Protein AF-0000000084651567 (afdb_homodimer)

Structure (mmCIF, N/CA/C/O backbone):
data_AF-0000000084651567-model_v1
#
loop_
_entity.id
_entity.type
_entity.pdbx_description
1 polymer 'Uncharacterized protein'
#
loop_
_atom_site.group_PDB
_atom_site.id
_atom_site.type_symbol
_atom_site.label_atom_id
_atom_site.label_alt_id
_atom_site.label_comp_id
_atom_site.label_asym_id
_atom_site.label_entity_id
_atom_site.label_seq_id
_atom_site.pdbx_PDB_ins_code
_atom_site.Cartn_x
_atom_site.Cartn_y
_atom_site.Cartn_z
_atom_site.occupancy
_atom_site.B_iso_or_equiv
_atom_site.auth_seq_id
_atom_site.auth_comp_id
_atom_site.auth_asym_id
_atom_site.auth_atom_id
_atom_site.pdbx_PDB_model_num
ATOM 1 N N . MET A 1 1 ? 75.875 -5.273 -42.094 1 23.45 1 MET A N 1
ATOM 2 C CA . MET A 1 1 ? 75.188 -6.551 -41.875 1 23.45 1 MET A CA 1
ATOM 3 C C . MET A 1 1 ? 73.688 -6.355 -41.688 1 23.45 1 MET A C 1
ATOM 5 O O . MET A 1 1 ? 73.312 -5.555 -40.844 1 23.45 1 MET A O 1
ATOM 9 N N . LYS A 1 2 ? 72.938 -6.648 -42.781 1 33.91 2 LYS A N 1
ATOM 10 C CA . LYS A 1 2 ? 71.5 -6.508 -43.125 1 33.91 2 LYS A CA 1
ATOM 11 C C . LYS A 1 2 ? 70.625 -7.309 -42.156 1 33.91 2 LYS A C 1
ATOM 13 O O . LYS A 1 2 ? 70.75 -8.531 -42.094 1 33.91 2 LYS A O 1
ATOM 18 N N . ILE A 1 3 ? 70.438 -6.812 -40.938 1 35.22 3 ILE A N 1
ATOM 19 C CA . ILE A 1 3 ? 69.688 -7.441 -39.875 1 35.22 3 ILE A CA 1
ATOM 20 C C . ILE A 1 3 ? 68.25 -7.73 -40.344 1 35.22 3 ILE A C 1
ATOM 22 O O . ILE A 1 3 ? 67.5 -6.816 -40.75 1 35.22 3 ILE A O 1
ATOM 26 N N . LYS A 1 4 ? 68.062 -8.812 -41.094 1 36.91 4 LYS A N 1
ATOM 27 C CA . LYS A 1 4 ? 66.75 -9.273 -41.531 1 36.91 4 LYS A CA 1
ATOM 28 C C . LYS A 1 4 ? 65.812 -9.445 -40.375 1 36.91 4 LYS A C 1
ATOM 30 O O . LYS A 1 4 ? 66.188 -10.047 -39.344 1 36.91 4 LYS A O 1
ATOM 35 N N . PHE A 1 5 ? 64.875 -8.531 -40.125 1 35.94 5 PHE A N 1
ATOM 36 C CA . PHE A 1 5 ? 63.719 -8.383 -39.219 1 35.94 5 PHE A CA 1
ATOM 37 C C . PHE A 1 5 ? 62.719 -9.531 -39.406 1 35.94 5 PHE A C 1
ATOM 39 O O . PHE A 1 5 ? 62.188 -9.727 -40.5 1 35.94 5 PHE A O 1
ATOM 46 N N . ALA A 1 6 ? 63.125 -10.695 -38.969 1 33.44 6 ALA A N 1
ATOM 47 C CA . ALA A 1 6 ? 62.156 -11.805 -39.062 1 33.44 6 ALA A CA 1
ATOM 48 C C . ALA A 1 6 ? 60.812 -11.43 -38.438 1 33.44 6 ALA A C 1
ATOM 50 O O . ALA A 1 6 ? 60.781 -10.852 -37.344 1 33.44 6 ALA A O 1
ATOM 51 N N . THR A 1 7 ? 59.75 -11.234 -39.281 1 31.12 7 THR A N 1
ATOM 52 C CA . THR A 1 7 ? 58.344 -10.977 -39.094 1 31.12 7 THR A CA 1
ATOM 53 C C . THR A 1 7 ? 57.688 -12.086 -38.281 1 31.12 7 THR A C 1
ATOM 55 O O . THR A 1 7 ? 57.719 -13.25 -38.656 1 31.12 7 THR A O 1
ATOM 58 N N . ILE A 1 8 ? 57.875 -12.141 -36.906 1 32.19 8 ILE A N 1
ATOM 59 C CA . ILE A 1 8 ? 57.188 -13.094 -36.062 1 32.19 8 ILE A CA 1
ATOM 60 C C . ILE A 1 8 ? 55.688 -13.016 -36.312 1 32.19 8 ILE A C 1
ATOM 62 O O . ILE A 1 8 ? 55.062 -11.953 -36.156 1 32.19 8 ILE A O 1
ATOM 66 N N . VAL A 1 9 ? 55.125 -13.688 -37.281 1 28.47 9 VAL A N 1
ATOM 67 C CA . VAL A 1 9 ? 53.688 -13.805 -37.562 1 28.47 9 VAL A CA 1
ATOM 68 C C . VAL A 1 9 ? 53 -14.461 -36.375 1 28.47 9 VAL A C 1
ATOM 70 O O . VAL A 1 9 ? 53.312 -15.609 -36.031 1 28.47 9 VAL A O 1
ATOM 73 N N . LEU A 1 10 ? 52.781 -13.75 -35.25 1 29.59 10 LEU A N 1
ATOM 74 C CA . LEU A 1 10 ? 52 -14.281 -34.125 1 29.59 10 LEU A CA 1
ATOM 75 C C . LEU A 1 10 ? 50.625 -14.758 -34.594 1 29.59 10 LEU A C 1
ATOM 77 O O . LEU A 1 10 ? 49.875 -13.977 -35.156 1 29.59 10 LEU A O 1
ATOM 81 N N . ALA A 1 11 ? 50.5 -15.953 -35.125 1 28.5 11 ALA A N 1
ATOM 82 C CA . ALA A 1 11 ? 49.25 -16.609 -35.438 1 28.5 11 ALA A CA 1
ATOM 83 C C . ALA A 1 11 ? 48.281 -16.578 -34.25 1 28.5 11 ALA A C 1
ATOM 85 O O . ALA A 1 11 ? 48.594 -17.141 -33.188 1 28.5 11 ALA A O 1
ATOM 86 N N . ILE A 1 12 ? 47.562 -15.492 -34.062 1 28.69 12 ILE A N 1
ATOM 87 C CA . ILE A 1 12 ? 46.469 -15.383 -33.094 1 28.69 12 ILE A CA 1
ATOM 88 C C . ILE A 1 12 ? 45.438 -16.469 -33.344 1 28.69 12 ILE A C 1
ATOM 90 O O . ILE A 1 12 ? 44.844 -16.547 -34.438 1 28.69 12 ILE A O 1
ATOM 94 N N . LEU A 1 13 ? 45.656 -17.672 -32.844 1 24.61 13 LEU A N 1
ATOM 95 C CA . LEU A 1 13 ? 44.625 -18.719 -32.875 1 24.61 13 LEU A CA 1
ATOM 96 C C . LEU A 1 13 ? 43.312 -18.203 -32.312 1 24.61 13 LEU A C 1
ATOM 98 O O . LEU A 1 13 ? 43.25 -17.75 -31.172 1 24.61 13 LEU A O 1
ATOM 102 N N . LEU A 1 14 ? 42.375 -17.672 -33.156 1 27.31 14 LEU A N 1
ATOM 103 C CA . LEU A 1 14 ? 41 -17.359 -32.938 1 27.31 14 LEU A CA 1
ATOM 104 C C . LEU A 1 14 ? 40.25 -18.547 -32.344 1 27.31 14 LEU A C 1
ATOM 106 O O . LEU A 1 14 ? 40.188 -19.625 -32.938 1 27.31 14 LEU A O 1
ATOM 110 N N . LEU A 1 15 ? 40.5 -18.859 -31.062 1 24.72 15 LEU A N 1
ATOM 111 C CA . LEU A 1 15 ? 39.625 -19.828 -30.422 1 24.72 15 LEU A CA 1
ATOM 112 C C . LEU A 1 15 ? 38.188 -19.531 -30.75 1 24.72 15 LEU A C 1
ATOM 114 O O . LEU A 1 15 ? 37.719 -18.406 -30.609 1 24.72 15 LEU A O 1
ATOM 118 N N . THR A 1 16 ? 37.625 -20.156 -31.781 1 27.25 16 THR A N 1
ATOM 119 C CA . THR A 1 16 ? 36.219 -20.266 -32.125 1 27.25 16 THR A CA 1
ATOM 120 C C . THR A 1 16 ? 35.406 -20.766 -30.922 1 27.25 16 THR A C 1
ATOM 122 O O . THR A 1 16 ? 35.594 -21.906 -30.469 1 27.25 16 THR A O 1
ATOM 125 N N . GLY A 1 17 ? 35.5 -20.047 -29.797 1 24.23 17 GLY A N 1
ATOM 126 C CA . GLY A 1 17 ? 34.688 -20.469 -28.672 1 24.23 17 GLY A CA 1
ATOM 127 C C . GLY A 1 17 ? 33.25 -20.812 -29.078 1 24.23 17 GLY A C 1
ATOM 128 O O . GLY A 1 17 ? 32.75 -20.312 -30.078 1 24.23 17 GLY A O 1
ATOM 129 N N . CYS A 1 18 ? 32.844 -22.109 -28.938 1 26.06 18 CYS A N 1
ATOM 130 C CA . CYS A 1 18 ? 31.516 -22.703 -29 1 26.06 18 CYS A CA 1
ATOM 131 C C . CYS A 1 18 ? 30.484 -21.828 -28.281 1 26.06 18 CYS A C 1
ATOM 133 O O . CYS A 1 18 ? 30.641 -21.547 -27.094 1 26.06 18 CYS A O 1
ATOM 135 N N . SER A 1 19 ? 30.016 -20.781 -28.953 1 24.33 19 SER A N 1
ATOM 136 C CA . SER A 1 19 ? 28.859 -20.016 -28.484 1 24.33 19 SER A CA 1
ATOM 137 C C . SER A 1 19 ? 27.703 -20.938 -28.109 1 24.33 19 SER A C 1
ATOM 139 O O . SER A 1 19 ? 27.109 -21.578 -28.984 1 24.33 19 SER A O 1
ATOM 141 N N . SER A 1 20 ? 27.953 -21.969 -27.281 1 23.39 20 SER A N 1
ATOM 142 C CA . SER A 1 20 ? 26.672 -22.578 -26.938 1 23.39 20 SER A CA 1
ATOM 143 C C . SER A 1 20 ? 25.625 -21.516 -26.641 1 23.39 20 SER A C 1
ATOM 145 O O . SER A 1 20 ? 25.859 -20.609 -25.828 1 23.39 20 SER A O 1
ATOM 147 N N . ASN A 1 21 ? 24.953 -21.188 -27.656 1 24.64 21 ASN A N 1
ATOM 148 C CA . ASN A 1 21 ? 23.688 -20.484 -27.531 1 24.64 21 ASN A CA 1
ATOM 149 C C . ASN A 1 21 ? 22.828 -21.062 -26.406 1 24.64 21 ASN A C 1
ATOM 151 O O . ASN A 1 21 ? 22.359 -22.203 -26.5 1 24.64 21 ASN A O 1
ATOM 155 N N . ILE A 1 22 ? 23.359 -21.031 -25.234 1 23.78 22 ILE A N 1
ATOM 156 C CA . ILE A 1 22 ? 22.344 -21.328 -24.234 1 23.78 22 ILE A CA 1
ATOM 157 C C . ILE A 1 22 ? 21.078 -20.547 -24.516 1 23.78 22 ILE A C 1
ATOM 159 O O . ILE A 1 22 ? 21.094 -19.312 -24.531 1 23.78 22 ILE A O 1
ATOM 163 N N . ASN A 1 23 ? 20.375 -21 -25.5 1 23.88 23 ASN A N 1
ATOM 164 C CA . ASN A 1 23 ? 19 -20.562 -25.641 1 23.88 23 ASN A CA 1
ATOM 165 C C . ASN A 1 23 ? 18.266 -20.609 -24.297 1 23.88 23 ASN A C 1
ATOM 167 O O . ASN A 1 23 ? 18.031 -21.688 -23.75 1 23.88 23 ASN A O 1
ATOM 171 N N . TYR A 1 24 ? 18.641 -19.781 -23.422 1 23.86 24 TYR A N 1
ATOM 172 C CA . TYR A 1 24 ? 17.781 -19.562 -22.266 1 23.86 24 TYR A CA 1
ATOM 173 C C . TYR A 1 24 ? 16.328 -19.406 -22.703 1 23.86 24 TYR A C 1
ATOM 175 O O . TYR A 1 24 ? 15.891 -18.328 -23.078 1 23.86 24 TYR A O 1
ATOM 183 N N . ASN A 1 25 ? 15.883 -20.281 -23.625 1 23.97 25 ASN A N 1
ATOM 184 C CA . ASN A 1 25 ? 14.43 -20.297 -23.781 1 23.97 25 ASN A CA 1
ATOM 185 C C . ASN A 1 25 ? 13.727 -20.578 -22.469 1 23.97 25 ASN A C 1
ATOM 187 O O . ASN A 1 25 ? 12.812 -21.406 -22.406 1 23.97 25 ASN A O 1
ATOM 191 N N . ASP A 1 26 ? 14.391 -20.703 -21.469 1 22.31 26 ASP A N 1
ATOM 192 C CA . ASP A 1 26 ? 13.664 -21.141 -20.266 1 22.31 26 ASP A CA 1
ATOM 193 C C . ASP A 1 26 ? 12.453 -20.234 -20.016 1 22.31 26 ASP A C 1
ATOM 195 O O . ASP A 1 26 ? 12.594 -19.109 -19.531 1 22.31 26 ASP A O 1
ATOM 199 N N . ASN A 1 27 ? 11.516 -20.281 -20.922 1 23.42 27 ASN A N 1
ATOM 200 C CA . ASN A 1 27 ? 10.195 -19.672 -20.75 1 23.42 27 ASN A CA 1
ATOM 201 C C . ASN A 1 27 ? 9.562 -20.094 -19.422 1 23.42 27 ASN A C 1
ATOM 203 O O . ASN A 1 27 ? 8.633 -20.891 -19.391 1 23.42 27 ASN A O 1
ATOM 207 N N . ASN A 1 28 ? 10.242 -20.75 -18.609 1 23.78 28 ASN A N 1
ATOM 208 C CA . ASN A 1 28 ? 9.562 -21.156 -17.391 1 23.78 28 ASN A CA 1
ATOM 209 C C . ASN A 1 28 ? 8.852 -19.984 -16.719 1 23.78 28 ASN A C 1
ATOM 211 O O . ASN A 1 28 ? 9.492 -19.016 -16.312 1 23.78 28 ASN A O 1
ATOM 215 N N . ASN A 1 29 ? 7.586 -19.781 -17.172 1 24.33 29 ASN A N 1
ATOM 216 C CA . ASN A 1 29 ? 6.625 -18.781 -16.719 1 24.33 29 ASN A CA 1
ATOM 217 C C . ASN A 1 29 ? 6.477 -18.781 -15.203 1 24.33 29 ASN A C 1
ATOM 219 O O . ASN A 1 29 ? 5.906 -19.703 -14.625 1 24.33 29 ASN A O 1
ATOM 223 N N . VAL A 1 30 ? 7.332 -18.875 -14.445 1 26.58 30 VAL A N 1
ATOM 224 C CA . VAL A 1 30 ? 6.988 -18.484 -13.086 1 26.58 30 VAL A CA 1
ATOM 225 C C . VAL A 1 30 ? 5.875 -17.438 -13.125 1 26.58 30 VAL A C 1
ATOM 227 O O . VAL A 1 30 ? 6.004 -16.406 -13.789 1 26.58 30 VAL A O 1
ATOM 230 N N . GLU A 1 31 ? 4.633 -17.875 -13.023 1 26.98 31 GLU A N 1
ATOM 231 C CA . GLU A 1 31 ? 3.535 -16.922 -13.008 1 26.98 31 GLU A CA 1
ATOM 232 C C . GLU A 1 31 ? 3.676 -15.938 -11.852 1 26.98 31 GLU A C 1
ATOM 234 O O . GLU A 1 31 ? 3.525 -16.312 -10.688 1 26.98 31 GLU A O 1
ATOM 239 N N . PHE A 1 32 ? 4.715 -15.273 -11.469 1 29.73 32 PHE A N 1
ATOM 240 C CA . PHE A 1 32 ? 4.211 -13.992 -10.992 1 29.73 32 PHE A CA 1
ATOM 241 C C . PHE A 1 32 ? 2.863 -13.672 -11.633 1 29.73 32 PHE A C 1
ATOM 243 O O . PHE A 1 32 ? 2.787 -13.398 -12.828 1 29.73 32 PHE A O 1
ATOM 250 N N . THR A 1 33 ? 2.154 -14.688 -11.492 1 31.42 33 THR A N 1
ATOM 251 C CA . THR A 1 33 ? 0.812 -14.453 -12.016 1 31.42 33 THR A CA 1
ATOM 252 C C . THR A 1 33 ? 0.469 -12.969 -11.984 1 31.42 33 THR A C 1
ATOM 254 O O . THR A 1 33 ? 0.314 -12.383 -10.906 1 31.42 33 THR A O 1
ATOM 257 N N . ARG A 1 34 ? 1.323 -12.156 -12.547 1 30.77 34 ARG A N 1
ATOM 258 C CA . ARG A 1 34 ? 0.595 -10.969 -12.977 1 30.77 34 ARG A CA 1
ATOM 259 C C . ARG A 1 34 ? -0.907 -11.227 -13.016 1 30.77 34 ARG A C 1
ATOM 261 O O . ARG A 1 34 ? -1.355 -12.219 -13.594 1 30.77 34 ARG A O 1
ATOM 268 N N . LEU A 1 35 ? -1.704 -10.797 -11.914 1 30.69 35 LEU A N 1
ATOM 269 C CA . LEU A 1 35 ? -3.066 -10.672 -12.422 1 30.69 35 LEU A CA 1
ATOM 270 C C . LEU A 1 35 ? -3.066 -10.398 -13.922 1 30.69 35 LEU A C 1
ATOM 272 O O . LEU A 1 35 ? -4.074 -9.953 -14.477 1 30.69 35 LEU A O 1
ATOM 276 N N . TYR A 1 36 ? -1.985 -10.391 -14.641 1 27.02 36 TYR A N 1
ATOM 277 C CA . TYR A 1 36 ? -2.195 -10.383 -16.078 1 27.02 36 TYR A CA 1
ATOM 278 C C . TYR A 1 36 ? -2.672 -11.742 -16.578 1 27.02 36 TYR A C 1
ATOM 280 O O . TYR A 1 36 ? -1.916 -12.719 -16.547 1 27.02 36 TYR A O 1
ATOM 288 N N . GLN A 1 37 ? -3.758 -12.422 -16.531 1 26.2 37 GLN A N 1
ATOM 289 C CA . GLN A 1 37 ? -4.227 -13.227 -17.656 1 26.2 37 GLN A CA 1
ATOM 290 C C . GLN A 1 37 ? -3.574 -12.781 -18.953 1 26.2 37 GLN A C 1
ATOM 292 O O . GLN A 1 37 ? -3.109 -11.648 -19.062 1 26.2 37 GLN A O 1
ATOM 297 N N . ASN A 1 38 ? -3.115 -13.484 -20.25 1 27.19 38 ASN A N 1
ATOM 298 C CA . ASN A 1 38 ? -3.783 -13.094 -21.5 1 27.19 38 ASN A CA 1
ATOM 299 C C . ASN A 1 38 ? -4.785 -11.969 -21.266 1 27.19 38 ASN A C 1
ATOM 301 O O . ASN A 1 38 ? -5.324 -11.828 -20.156 1 27.19 38 ASN A O 1
ATOM 305 N N . ASN A 1 39 ? -4.879 -10.828 -22.297 1 27.64 39 ASN A N 1
ATOM 306 C CA . ASN A 1 39 ? -5.715 -9.641 -22.188 1 27.64 39 ASN A CA 1
ATOM 307 C C . ASN A 1 39 ? -6.836 -9.828 -21.172 1 27.64 39 ASN A C 1
ATOM 309 O O . ASN A 1 39 ? -7.41 -8.859 -20.688 1 27.64 39 ASN A O 1
ATOM 313 N N . ASN A 1 40 ? -7.609 -10.766 -21.125 1 27.36 40 ASN A N 1
ATOM 314 C CA . ASN A 1 40 ? -8.938 -10.961 -20.547 1 27.36 40 ASN A CA 1
ATOM 315 C C . ASN A 1 40 ? -8.859 -11.461 -19.109 1 27.36 40 ASN A C 1
ATOM 317 O O . ASN A 1 40 ? -9.812 -12.062 -18.609 1 27.36 40 ASN A O 1
ATOM 321 N N . THR A 1 41 ? -7.727 -12.07 -18.609 1 30.92 41 THR A N 1
ATOM 322 C CA . THR A 1 41 ? -7.949 -12.656 -17.281 1 30.92 41 THR A CA 1
ATOM 323 C C . THR A 1 41 ? -8.062 -11.57 -16.219 1 30.92 41 THR A C 1
ATOM 325 O O . THR A 1 41 ? -7.129 -10.789 -16.016 1 30.92 41 THR A O 1
ATOM 328 N N . THR A 1 42 ? -8.938 -10.938 -16.047 1 33.88 42 THR A N 1
ATOM 329 C CA . THR A 1 42 ? -9.547 -10.258 -14.906 1 33.88 42 THR A CA 1
ATOM 330 C C . THR A 1 42 ? -9.07 -10.867 -13.594 1 33.88 42 THR A C 1
ATOM 332 O O . THR A 1 42 ? -8.773 -12.062 -13.523 1 33.88 42 THR A O 1
ATOM 335 N N . TYR A 1 43 ? -8.047 -10.359 -12.859 1 39.72 43 TYR A N 1
ATOM 336 C CA . TYR A 1 43 ? -7.988 -10.75 -11.461 1 39.72 43 TYR A CA 1
ATOM 337 C C . TYR A 1 43 ? -9.203 -11.586 -11.078 1 39.72 43 TYR A C 1
ATOM 339 O O . TYR A 1 43 ? -10.328 -11.078 -11.047 1 39.72 43 TYR A O 1
ATOM 347 N N . ASP A 1 44 ? -9.422 -12.609 -11.609 1 41.97 44 ASP A N 1
ATOM 348 C CA . ASP A 1 44 ? -10.523 -13.469 -11.188 1 41.97 44 ASP A CA 1
ATOM 349 C C . ASP A 1 44 ? -10.727 -13.391 -9.672 1 41.97 44 ASP A C 1
ATOM 351 O O . ASP A 1 44 ? -11.602 -14.07 -9.125 1 41.97 44 ASP A O 1
ATOM 355 N N . GLY A 1 45 ? -9.602 -13.266 -8.836 1 44.88 45 GLY A N 1
ATOM 356 C CA . GLY A 1 45 ? -9.984 -12.977 -7.461 1 44.88 45 GLY A CA 1
ATOM 357 C C . GLY A 1 45 ? -10.727 -11.664 -7.312 1 44.88 45 GLY A C 1
ATOM 358 O O . GLY A 1 45 ? -10.133 -10.641 -6.949 1 44.88 45 GLY A O 1
ATOM 359 N N . SER A 1 46 ? -11.273 -11.25 -8.211 1 48.34 46 SER A N 1
ATOM 360 C CA . SER A 1 46 ? -12.234 -10.172 -8.406 1 48.34 46 SER A CA 1
ATOM 361 C C . SER A 1 46 ? -13.062 -9.938 -7.148 1 48.34 46 SER A C 1
ATOM 363 O O . SER A 1 46 ? -14.258 -10.234 -7.117 1 48.34 46 SER A O 1
ATOM 365 N N . THR A 1 47 ? -12.555 -10.594 -5.984 1 59.34 47 THR A N 1
ATOM 366 C CA . THR A 1 47 ? -13.594 -10.234 -5.027 1 59.34 47 THR A CA 1
ATOM 367 C C . THR A 1 47 ? -13.75 -8.719 -4.949 1 59.34 47 THR A C 1
ATOM 369 O O . THR A 1 47 ? -12.766 -7.984 -4.977 1 59.34 47 THR A O 1
ATOM 372 N N . ASP A 1 48 ? -14.75 -8.344 -5.465 1 83.81 48 ASP A N 1
ATOM 373 C CA . ASP A 1 48 ? -15.273 -6.984 -5.328 1 83.81 48 ASP A CA 1
ATOM 374 C C . ASP A 1 48 ? -15.336 -6.566 -3.861 1 83.81 48 ASP A C 1
ATOM 376 O O . ASP A 1 48 ? -15.781 -5.461 -3.543 1 83.81 48 ASP A O 1
ATOM 380 N N . GLU A 1 49 ? -14.781 -7.613 -3.145 1 92.94 49 GLU A N 1
ATOM 381 C CA . GLU A 1 49 ? -14.836 -7.266 -1.727 1 92.94 49 GLU A CA 1
ATOM 382 C C . GLU A 1 49 ? -13.742 -6.262 -1.367 1 92.94 49 GLU A C 1
ATOM 384 O O . GLU A 1 49 ? -12.586 -6.418 -1.77 1 92.94 49 GLU A O 1
ATOM 389 N N . LEU A 1 50 ? -14.117 -5.344 -0.565 1 96.31 50 LEU A N 1
ATOM 390 C CA . LEU A 1 50 ? -13.188 -4.312 -0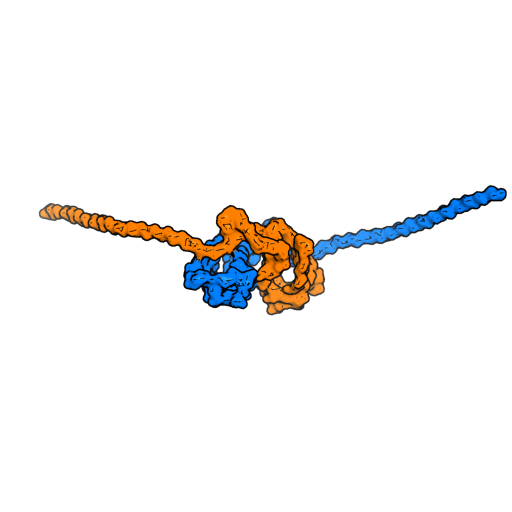.11 1 96.31 50 LEU A CA 1
ATOM 391 C C . LEU A 1 50 ? -12.414 -4.781 1.117 1 96.31 50 LEU A C 1
ATOM 393 O O . LEU A 1 50 ? -13.008 -5.23 2.098 1 96.31 50 LEU A O 1
ATOM 397 N N . LYS A 1 51 ? -11.055 -4.77 1.037 1 95.44 51 LYS A N 1
ATOM 398 C CA . LYS A 1 51 ? -10.172 -5.141 2.143 1 95.44 51 LYS A CA 1
ATOM 399 C C . LYS A 1 51 ? -8.961 -4.227 2.209 1 95.44 51 LYS A C 1
ATOM 401 O O . LYS A 1 51 ? -8.562 -3.641 1.199 1 95.44 51 LYS A O 1
ATOM 406 N N . ILE A 1 52 ? -8.422 -4.125 3.484 1 97 52 ILE A N 1
ATOM 407 C CA . ILE A 1 52 ? -7.117 -3.484 3.592 1 97 52 ILE A CA 1
ATOM 408 C C . ILE A 1 52 ? -6.023 -4.465 3.172 1 97 52 ILE A C 1
ATOM 410 O O . ILE A 1 52 ? -5.938 -5.574 3.707 1 97 52 ILE A O 1
ATOM 414 N N . LEU A 1 53 ? -5.293 -4.047 2.172 1 95.31 53 LEU A N 1
ATOM 415 C CA . LEU A 1 53 ? -4.195 -4.848 1.644 1 95.31 53 LEU A CA 1
ATOM 416 C C . LEU A 1 53 ? -2.938 -4.672 2.488 1 95.31 53 LEU A C 1
ATOM 418 O O . LEU A 1 53 ? -2.271 -5.652 2.828 1 95.31 53 LEU A O 1
ATOM 422 N N . SER A 1 54 ? -2.498 -3.496 2.76 1 95.56 54 SER A N 1
ATOM 423 C CA . SER A 1 54 ? -1.355 -3.121 3.586 1 95.56 54 SER A CA 1
ATOM 424 C C . SER A 1 54 ? -1.53 -1.724 4.168 1 95.56 54 SER A C 1
ATOM 426 O O . SER A 1 54 ? -2.264 -0.902 3.617 1 95.56 54 SER A O 1
ATOM 428 N N . ALA A 1 55 ? -0.869 -1.531 5.332 1 97.19 55 ALA A N 1
ATOM 429 C CA . ALA A 1 55 ? -0.982 -0.235 5.996 1 97.19 55 ALA A CA 1
ATOM 430 C C . ALA A 1 55 ? 0.251 0.056 6.848 1 97.19 55 ALA A C 1
ATOM 432 O O . ALA A 1 55 ? 0.864 -0.861 7.398 1 97.19 55 ALA A O 1
ATOM 433 N N . ASN A 1 56 ? 0.686 1.301 6.809 1 96.5 56 ASN A N 1
ATOM 434 C CA . ASN A 1 56 ? 1.56 1.919 7.801 1 96.5 56 ASN A CA 1
ATOM 435 C C . ASN A 1 56 ? 0.835 3.01 8.586 1 96.5 56 ASN A C 1
ATOM 437 O O . ASN A 1 56 ? 0.778 4.16 8.148 1 96.5 56 ASN A O 1
ATOM 441 N N . THR A 1 57 ? 0.316 2.588 9.773 1 97.56 57 THR A N 1
ATOM 442 C CA . THR A 1 57 ? -0.625 3.5 10.414 1 97.56 57 THR A CA 1
ATOM 443 C C . THR A 1 57 ? -0.193 3.801 11.852 1 97.56 57 THR A C 1
ATOM 445 O O . THR A 1 57 ? -0.967 4.355 12.633 1 97.56 57 THR A O 1
ATOM 448 N N . THR A 1 58 ? 0.873 3.33 12.266 1 97.88 58 THR A N 1
ATOM 449 C CA . THR A 1 58 ? 1.526 3.785 13.484 1 97.88 58 THR A CA 1
ATOM 450 C C . THR A 1 58 ? 2.82 4.527 13.164 1 97.88 58 THR A C 1
ATOM 452 O O . THR A 1 58 ? 3.836 3.904 12.844 1 97.88 58 THR A O 1
ATOM 455 N N . VAL A 1 59 ? 2.744 5.781 13.258 1 96.69 59 VAL A N 1
ATOM 456 C CA . VAL A 1 59 ? 3.787 6.598 12.648 1 96.69 59 VAL A CA 1
ATOM 457 C C . VAL A 1 59 ? 4.234 7.68 13.625 1 96.69 59 VAL A C 1
ATOM 459 O O . VAL A 1 59 ? 3.445 8.141 14.453 1 96.69 59 VAL A O 1
ATOM 462 N N . ARG A 1 60 ? 5.484 8.031 13.484 1 97.25 60 ARG A N 1
ATOM 463 C CA . ARG A 1 60 ? 6.035 9.172 14.211 1 97.25 60 ARG A CA 1
ATOM 464 C C . ARG A 1 60 ? 5.961 10.445 13.367 1 97.25 60 ARG A C 1
ATOM 466 O O . ARG A 1 60 ? 5.652 10.391 12.18 1 97.25 60 ARG A O 1
ATOM 473 N N . TYR A 1 61 ? 6.281 11.578 14.023 1 95.38 61 TYR A N 1
ATOM 474 C CA . TYR A 1 61 ? 6.359 12.852 13.32 1 95.38 61 TYR A CA 1
ATOM 475 C C . TYR A 1 61 ? 7.266 12.742 12.102 1 95.38 61 TYR A C 1
ATOM 477 O O . TYR A 1 61 ? 8.312 12.102 12.156 1 95.38 61 TYR A O 1
ATOM 485 N N . GLU A 1 62 ? 6.812 13.367 11.055 1 92.06 62 GLU A N 1
ATOM 486 C CA . GLU A 1 62 ? 7.574 13.562 9.828 1 92.06 62 GLU A CA 1
ATOM 487 C C . GLU A 1 62 ? 7.719 12.258 9.055 1 92.06 62 GLU A C 1
ATOM 489 O O . GLU A 1 62 ? 8.453 12.195 8.07 1 92.06 62 GLU A O 1
ATOM 494 N N . GLU A 1 63 ? 7.023 11.18 9.539 1 92.25 63 GLU A N 1
ATOM 495 C CA . GLU A 1 63 ? 6.973 9.93 8.789 1 92.25 63 GLU A CA 1
ATOM 496 C C . GLU A 1 63 ? 5.734 9.867 7.898 1 92.25 63 GLU A C 1
ATOM 498 O O . GLU A 1 63 ? 4.789 10.633 8.086 1 92.25 63 GLU A O 1
ATOM 503 N N . TYR A 1 64 ? 5.816 8.992 6.934 1 91.56 64 TYR A N 1
ATOM 504 C CA . TYR A 1 64 ? 4.688 8.781 6.035 1 91.56 64 TYR A CA 1
ATOM 505 C C . TYR A 1 64 ? 3.812 7.633 6.523 1 91.56 64 TYR A C 1
ATOM 507 O O . TYR A 1 64 ? 4.316 6.559 6.855 1 91.56 64 TYR A O 1
ATOM 515 N N . ALA A 1 65 ? 2.59 7.949 6.605 1 94.94 65 ALA A N 1
ATOM 516 C CA . ALA A 1 65 ? 1.578 6.91 6.789 1 94.94 65 ALA A CA 1
ATOM 517 C C . ALA A 1 65 ? 0.96 6.504 5.457 1 94.94 65 ALA A C 1
ATOM 519 O O . ALA A 1 65 ? 1.053 7.242 4.473 1 94.94 65 ALA A O 1
ATOM 520 N N . SER A 1 66 ? 0.385 5.336 5.398 1 96.06 66 SER A N 1
ATOM 521 C CA . SER A 1 66 ? -0.241 4.867 4.168 1 96.06 66 SER A CA 1
ATOM 522 C C . SER A 1 66 ? -1.263 3.771 4.445 1 96.06 66 SER A C 1
ATOM 524 O O . SER A 1 66 ? -1.137 3.033 5.426 1 96.06 66 SER A O 1
ATOM 526 N N . ILE A 1 67 ? -2.234 3.688 3.648 1 96.94 67 ILE A N 1
ATOM 527 C CA . ILE A 1 67 ? -3.184 2.58 3.594 1 96.94 67 ILE A CA 1
ATOM 528 C C . ILE A 1 67 ? -3.434 2.188 2.141 1 96.94 67 ILE A C 1
ATOM 530 O O . ILE A 1 67 ? -3.768 3.035 1.31 1 96.94 67 ILE A O 1
ATOM 534 N N . SER A 1 68 ? -3.229 1.026 1.797 1 95.31 68 SER A N 1
ATOM 535 C CA . SER A 1 68 ? -3.594 0.441 0.511 1 95.31 68 SER A CA 1
ATOM 536 C C . SER A 1 68 ? -4.77 -0.518 0.654 1 95.31 68 SER A C 1
ATOM 538 O O . SER A 1 68 ? -4.785 -1.36 1.554 1 95.31 68 SER A O 1
ATOM 540 N N . ILE A 1 69 ? -5.695 -0.334 -0.247 1 96.25 69 ILE A N 1
ATOM 541 C CA . ILE A 1 69 ? -6.855 -1.221 -0.251 1 96.25 69 ILE A CA 1
ATOM 542 C C . ILE A 1 69 ? -6.93 -1.967 -1.581 1 96.25 69 ILE A C 1
ATOM 544 O O . ILE A 1 69 ? -6.281 -1.576 -2.557 1 96.25 69 ILE A O 1
ATOM 548 N N . ILE A 1 70 ? -7.699 -3.09 -1.583 1 93.5 70 ILE A N 1
ATOM 549 C CA . ILE A 1 70 ? -8.07 -3.799 -2.803 1 93.5 70 ILE A CA 1
ATOM 550 C C . ILE A 1 70 ? -9.586 -3.975 -2.857 1 93.5 70 ILE A C 1
ATOM 552 O O . ILE A 1 70 ? -10.219 -4.246 -1.836 1 93.5 70 ILE A O 1
ATOM 556 N N . GLY A 1 71 ? -10.148 -3.641 -3.918 1 94.69 71 GLY A N 1
ATOM 557 C CA . GLY A 1 71 ? -11.57 -3.781 -4.199 1 94.69 71 GLY A CA 1
ATOM 558 C C . GLY A 1 71 ? -11.875 -3.943 -5.676 1 94.69 71 GLY A C 1
ATOM 559 O O . GLY A 1 71 ? -11.102 -4.562 -6.41 1 94.69 71 GLY A O 1
ATOM 560 N N . LYS A 1 72 ? -13.031 -3.484 -6.031 1 95 72 LYS A N 1
ATOM 561 C CA . LYS A 1 72 ? -13.438 -3.588 -7.434 1 95 72 LYS A CA 1
ATOM 562 C C . LYS A 1 72 ? -12.586 -2.674 -8.312 1 95 72 LYS A C 1
ATOM 564 O O . LYS A 1 72 ? -12.477 -1.476 -8.055 1 95 72 LYS A O 1
ATOM 569 N N . PRO A 1 73 ? -11.961 -3.211 -9.438 1 94 73 PRO A N 1
ATOM 570 C CA . PRO A 1 73 ? -11.227 -2.354 -10.367 1 94 73 PRO A CA 1
ATOM 571 C C . PRO A 1 73 ? -12.078 -1.213 -10.922 1 94 73 PRO A C 1
ATOM 573 O O . PRO A 1 73 ? -13.258 -1.411 -11.227 1 94 73 PRO A O 1
ATOM 576 N N . GLY A 1 74 ? -11.461 -0.042 -10.922 1 95.31 74 GLY A N 1
ATOM 577 C CA . GLY A 1 74 ? -12.125 1.111 -11.5 1 95.31 74 GLY A CA 1
ATOM 578 C C . GLY A 1 74 ? -13.094 1.782 -10.539 1 95.31 74 GLY A C 1
ATOM 579 O O . GLY A 1 74 ? -13.648 2.842 -10.852 1 95.31 74 GLY A O 1
ATOM 580 N N . GLU A 1 75 ? -13.344 1.181 -9.391 1 96.88 75 GLU A N 1
ATOM 581 C CA . GLU A 1 75 ? -14.227 1.771 -8.391 1 96.88 75 GLU A CA 1
ATOM 582 C C . GLU A 1 75 ? -13.539 2.906 -7.641 1 96.88 75 GLU A C 1
ATOM 584 O O . GLU A 1 75 ? -12.352 2.816 -7.328 1 96.88 75 GLU A O 1
ATOM 589 N N . THR A 1 76 ? -14.289 3.967 -7.348 1 97.94 76 THR A N 1
ATOM 590 C CA . THR A 1 76 ? -13.773 5.07 -6.543 1 97.94 76 THR A CA 1
ATOM 591 C C . THR A 1 76 ? -14.07 4.848 -5.066 1 97.94 76 THR A C 1
ATOM 593 O O . THR A 1 76 ? -15.211 4.562 -4.695 1 97.94 76 THR A O 1
ATOM 596 N N . TYR A 1 77 ? -13.055 4.938 -4.266 1 97.81 77 TYR A N 1
ATOM 597 C CA . TYR A 1 77 ? -13.148 4.816 -2.814 1 97.81 77 TYR A CA 1
ATOM 598 C C . TYR A 1 77 ? -12.805 6.133 -2.133 1 97.81 77 TYR A C 1
ATOM 600 O O . TYR A 1 77 ? -12.023 6.926 -2.664 1 97.81 77 TYR A O 1
ATOM 608 N N . SER A 1 78 ? -13.359 6.324 -0.95 1 98.19 78 SER A N 1
ATOM 609 C CA . SER A 1 78 ? -13.078 7.516 -0.157 1 98.19 78 SER A CA 1
ATOM 610 C C . SER A 1 78 ? -12.516 7.145 1.213 1 98.19 78 SER A C 1
ATOM 612 O O . SER A 1 78 ? -12.969 6.18 1.834 1 98.19 78 SER A O 1
ATOM 614 N N . ILE A 1 79 ? -11.633 7.984 1.64 1 97.62 79 ILE A N 1
ATOM 615 C CA . ILE A 1 79 ? -11.125 7.891 3.004 1 97.62 79 ILE A CA 1
ATOM 616 C C . ILE A 1 79 ? -11.531 9.141 3.791 1 97.62 79 ILE A C 1
ATOM 618 O O . ILE A 1 79 ? -11.5 10.25 3.26 1 97.62 79 ILE A O 1
ATOM 622 N N . THR A 1 80 ? -11.992 8.898 4.984 1 98.06 80 THR A N 1
ATOM 623 C CA . THR A 1 80 ? -12.312 9.992 5.895 1 98.06 80 THR A CA 1
ATOM 624 C C . THR A 1 80 ? -11.648 9.773 7.254 1 98.06 80 THR A C 1
ATOM 626 O O . THR A 1 80 ? -11.602 8.648 7.754 1 98.06 80 THR A O 1
ATOM 629 N N . SER A 1 81 ? -11.188 10.898 7.801 1 97.5 81 SER A N 1
ATOM 630 C CA . SER A 1 81 ? -10.641 10.883 9.156 1 97.5 81 SER A CA 1
ATOM 631 C C . SER A 1 81 ? -10.875 12.211 9.867 1 97.5 81 SER A C 1
ATOM 633 O O . SER A 1 81 ? -10.961 13.258 9.219 1 97.5 81 SER A O 1
ATOM 635 N N . LYS A 1 82 ? -10.953 12.117 11.141 1 96.88 82 LYS A N 1
ATOM 636 C CA . LYS A 1 82 ? -10.938 13.281 12.023 1 96.88 82 LYS A CA 1
ATOM 637 C C . LYS A 1 82 ? -9.797 13.188 13.031 1 96.88 82 LYS A C 1
ATOM 639 O O . LYS A 1 82 ? -9.656 12.195 13.742 1 96.88 82 LYS A O 1
ATOM 644 N N . TYR A 1 83 ? -9.016 14.242 12.984 1 96.81 83 TYR A N 1
ATOM 645 C CA . TYR A 1 83 ? -7.871 14.234 13.883 1 96.81 83 TYR A CA 1
ATOM 646 C C . TYR A 1 83 ? -7.637 15.617 14.484 1 96.81 83 TYR A C 1
ATOM 648 O O . TYR A 1 83 ? -8.43 16.531 14.266 1 96.81 83 TYR A O 1
ATOM 656 N N . LYS A 1 84 ? -6.602 15.742 15.336 1 96.25 84 LYS A N 1
ATOM 657 C CA . LYS A 1 84 ? -6.324 17.016 16 1 96.25 84 LYS A CA 1
ATOM 658 C C . LYS A 1 84 ? -4.984 17.594 15.539 1 96.25 84 LYS A C 1
ATOM 660 O O . LYS A 1 84 ? -3.971 16.891 15.539 1 96.25 84 LYS A O 1
ATOM 665 N N . TRP A 1 85 ? -5.035 18.781 15.117 1 92.94 85 TRP A N 1
ATOM 666 C CA . TRP A 1 85 ? -3.889 19.562 14.664 1 92.94 85 TRP A CA 1
ATOM 667 C C . TRP A 1 85 ? -3.812 20.891 15.391 1 92.94 85 TRP A C 1
ATOM 669 O O . TRP A 1 85 ? -4.703 21.734 15.25 1 92.94 85 TRP A O 1
ATOM 679 N N . GLY A 1 86 ? -2.715 21.078 16.141 1 92.12 86 GLY A N 1
ATOM 680 C CA . GLY A 1 86 ? -2.611 22.312 16.906 1 92.12 86 GLY A CA 1
ATOM 681 C C . GLY A 1 86 ? -3.713 22.453 17.953 1 92.12 86 GLY A C 1
ATOM 682 O O . GLY A 1 86 ? -4.164 23.562 18.234 1 92.12 86 GLY A O 1
ATOM 683 N N . GLY A 1 87 ? -4.254 21.359 18.297 1 91.31 87 GLY A N 1
ATOM 684 C CA . GLY A 1 87 ? -5.301 21.344 19.312 1 91.31 87 GLY A CA 1
ATOM 685 C C . GLY A 1 87 ? -6.695 21.438 18.719 1 91.31 87 GLY A C 1
ATOM 686 O O . GLY A 1 87 ? -7.688 21.281 19.438 1 91.31 87 GLY A O 1
ATOM 687 N N . GLU A 1 88 ? -6.754 21.641 17.406 1 94.5 88 GLU A N 1
ATOM 688 C CA . GLU A 1 88 ? -8.047 21.797 16.75 1 94.5 88 GLU A CA 1
ATOM 689 C C . GLU A 1 88 ? -8.422 20.531 15.977 1 94.5 88 GLU A C 1
ATOM 691 O O . GLU A 1 88 ? -7.551 19.828 15.461 1 94.5 88 GLU A O 1
ATOM 696 N N . ASP A 1 89 ? -9.75 20.328 15.906 1 94.5 89 ASP A N 1
ATOM 697 C CA . ASP A 1 89 ? -10.234 19.219 15.102 1 94.5 89 ASP A CA 1
ATOM 698 C C . ASP A 1 89 ? -10.086 19.516 13.609 1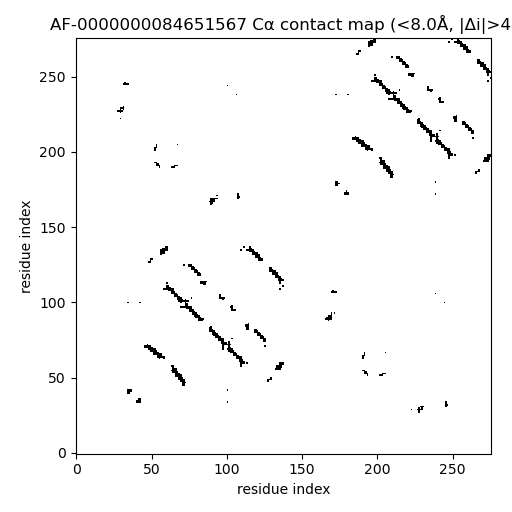 94.5 89 ASP A C 1
ATOM 700 O O . ASP A 1 89 ? -10.453 20.594 13.148 1 94.5 89 ASP A O 1
ATOM 704 N N . VAL A 1 90 ? -9.57 18.547 12.93 1 94.56 90 VAL A N 1
ATOM 705 C CA . VAL A 1 90 ? -9.438 18.625 11.477 1 94.56 90 VAL A CA 1
ATOM 706 C C . VAL A 1 90 ? -10.055 17.391 10.836 1 94.56 90 VAL A C 1
ATOM 708 O O . VAL A 1 90 ? -9.82 16.266 11.281 1 94.56 90 VAL A O 1
ATOM 711 N N . THR A 1 91 ? -10.945 17.594 9.914 1 94.88 91 THR A N 1
ATOM 712 C CA . THR A 1 91 ? -11.523 16.484 9.148 1 94.88 91 THR A CA 1
ATOM 713 C C . THR A 1 91 ? -10.891 16.406 7.766 1 94.88 91 THR A C 1
ATOM 715 O O . THR A 1 91 ? -10.719 17.422 7.09 1 94.88 91 THR A O 1
ATOM 718 N N . VAL A 1 92 ? -10.562 15.203 7.371 1 94.88 92 VAL A N 1
ATOM 719 C CA . VAL A 1 92 ? -10.023 14.984 6.035 1 94.88 92 VAL A CA 1
ATOM 720 C C . VAL A 1 92 ? -10.914 14.016 5.262 1 94.88 92 VAL A C 1
ATOM 722 O O . VAL A 1 92 ? -11.469 13.078 5.844 1 94.88 92 VAL A O 1
ATOM 725 N N . PHE A 1 93 ? -11.117 14.344 3.992 1 95.56 93 PHE A N 1
ATOM 726 C CA . PHE A 1 93 ? -11.836 13.516 3.029 1 95.56 93 PHE A CA 1
ATOM 727 C C . PHE A 1 93 ? -11.094 13.453 1.702 1 95.56 93 PHE A C 1
ATOM 729 O O . PHE A 1 93 ? -10.781 14.492 1.112 1 95.56 93 PHE A O 1
ATOM 736 N N . GLU A 1 94 ? -10.734 12.258 1.208 1 95.62 94 GLU A N 1
ATOM 737 C CA . GLU A 1 94 ? -10.047 12.094 -0.069 1 95.62 94 GLU A CA 1
ATOM 738 C C . GLU A 1 94 ? -10.617 10.922 -0.855 1 95.62 94 GLU A C 1
ATOM 740 O O . GLU A 1 94 ? -10.914 9.867 -0.282 1 95.62 94 GLU A O 1
ATOM 745 N N . LYS A 1 95 ? -10.711 11.141 -2.107 1 96 95 LYS A N 1
ATOM 746 C CA . LYS A 1 95 ? -11.125 10.062 -3.002 1 96 95 LYS A CA 1
ATOM 747 C C . LYS A 1 95 ? -9.945 9.508 -3.791 1 96 95 LYS A C 1
ATOM 749 O O . LYS A 1 95 ? -9.023 10.25 -4.137 1 96 95 LYS A O 1
ATOM 754 N N . ARG A 1 96 ? -10.031 8.211 -4.023 1 96 96 ARG A N 1
ATOM 755 C CA . ARG A 1 96 ? -9.109 7.523 -4.922 1 96 96 ARG A CA 1
ATOM 756 C C . ARG A 1 96 ? -9.828 6.449 -5.727 1 96 96 ARG A C 1
ATOM 758 O O . ARG A 1 96 ? -10.656 5.711 -5.184 1 96 96 ARG A O 1
ATOM 765 N N . THR A 1 97 ? -9.531 6.438 -7.039 1 95.38 97 THR A N 1
ATOM 766 C CA . THR A 1 97 ? -10.07 5.379 -7.883 1 95.38 97 THR A CA 1
ATOM 767 C C . THR A 1 97 ? -9.109 4.199 -7.953 1 95.38 97 THR A C 1
ATOM 769 O O . THR A 1 97 ? -7.91 4.379 -8.172 1 95.38 97 THR A O 1
ATOM 772 N N . ALA A 1 98 ? -9.672 3.008 -7.746 1 94.5 98 ALA A N 1
ATOM 773 C CA . ALA A 1 98 ? -8.844 1.807 -7.836 1 94.5 98 ALA A CA 1
ATOM 774 C C . ALA A 1 98 ? -8.344 1.589 -9.258 1 94.5 98 ALA A C 1
ATOM 776 O O . ALA A 1 98 ? -9.086 1.804 -10.227 1 94.5 98 ALA A O 1
ATOM 777 N N . ASN A 1 99 ? -7.055 1.159 -9.344 1 90.62 99 ASN A N 1
ATOM 778 C CA . ASN A 1 99 ? -6.465 0.892 -10.648 1 90.62 99 ASN A CA 1
ATOM 779 C C . ASN A 1 99 ? -6.984 -0.415 -11.242 1 90.62 99 ASN A C 1
ATOM 781 O O . ASN A 1 99 ? -7.957 -0.982 -10.75 1 90.62 99 ASN A O 1
ATOM 785 N N . ARG A 1 100 ? -6.395 -0.853 -12.242 1 87.38 100 ARG A N 1
ATOM 786 C CA . ARG A 1 100 ? -6.859 -2.031 -12.969 1 87.38 100 ARG A CA 1
ATOM 787 C C . ARG A 1 100 ? -6.742 -3.285 -12.109 1 87.38 100 ARG A C 1
ATOM 789 O O . ARG A 1 100 ? -7.422 -4.281 -12.359 1 87.38 100 ARG A O 1
ATOM 796 N N . ASP A 1 101 ? -5.805 -3.244 -11.109 1 87.19 101 ASP A N 1
ATOM 797 C CA . ASP A 1 101 ? -5.641 -4.375 -10.203 1 87.19 101 ASP A CA 1
ATOM 798 C C . ASP A 1 101 ? -6.582 -4.262 -9.008 1 87.19 101 ASP A C 1
ATOM 800 O O . ASP A 1 101 ? -6.566 -5.113 -8.117 1 87.19 101 ASP A O 1
ATOM 804 N N . GLY A 1 102 ? -7.383 -3.197 -8.992 1 92.44 102 GLY A N 1
ATOM 805 C CA . GLY A 1 102 ? -8.32 -2.975 -7.902 1 92.44 102 GLY A CA 1
ATOM 806 C C . GLY A 1 102 ? -7.684 -2.307 -6.699 1 92.44 102 GLY A C 1
ATOM 807 O O . GLY A 1 102 ? -8.258 -2.301 -5.609 1 92.44 102 GLY A O 1
ATOM 808 N N . VAL A 1 103 ? -6.508 -1.794 -6.898 1 93.19 103 VAL A N 1
ATOM 809 C CA . VAL A 1 103 ? -5.742 -1.265 -5.773 1 93.1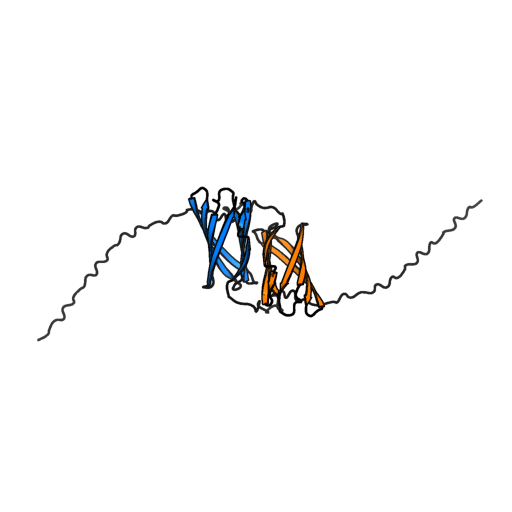9 103 VAL A CA 1
ATOM 810 C C . VAL A 1 103 ? -5.863 0.257 -5.734 1 93.19 103 VAL A C 1
ATOM 812 O O . VAL A 1 103 ? -5.789 0.917 -6.773 1 93.19 103 VAL A O 1
ATOM 815 N N . ALA A 1 104 ? -6.07 0.852 -4.578 1 94.44 104 ALA A N 1
ATOM 816 C CA . ALA A 1 104 ? -5.977 2.281 -4.289 1 94.44 104 ALA A CA 1
ATOM 817 C C . ALA A 1 104 ? -5.156 2.535 -3.029 1 94.44 104 ALA A C 1
ATOM 819 O O . ALA A 1 104 ? -5.277 1.801 -2.045 1 94.44 104 ALA A O 1
ATOM 820 N N . THR A 1 105 ? -4.309 3.48 -3.08 1 95.06 105 THR A N 1
ATOM 821 C CA . THR A 1 105 ? -3.443 3.795 -1.948 1 95.06 105 THR A CA 1
ATOM 822 C C . THR A 1 105 ? -3.531 5.277 -1.595 1 95.06 105 THR A C 1
ATOM 824 O O . THR A 1 105 ? -3.479 6.133 -2.479 1 95.06 105 THR A O 1
ATOM 827 N N . TRP A 1 106 ? -3.715 5.578 -0.325 1 95.62 106 TRP A N 1
ATOM 828 C CA . TRP A 1 106 ? -3.537 6.91 0.242 1 95.62 106 TRP A CA 1
ATOM 829 C C . TRP A 1 106 ? -2.225 7.004 1.013 1 95.62 106 TRP A C 1
ATOM 831 O O . TRP A 1 106 ? -1.874 6.094 1.768 1 95.62 106 TRP A O 1
ATOM 841 N N . VAL A 1 107 ? -1.516 8.008 0.756 1 94.5 107 VAL A N 1
ATOM 842 C CA . VAL A 1 107 ? -0.285 8.305 1.483 1 94.5 107 VAL A CA 1
ATOM 843 C C . VAL A 1 107 ? -0.338 9.734 2.029 1 94.5 107 VAL A C 1
ATOM 845 O O . VAL A 1 107 ? -0.786 10.648 1.341 1 94.5 107 VAL A O 1
ATOM 848 N N . TRP A 1 108 ? 0.113 9.875 3.318 1 93.12 108 TRP A N 1
ATOM 849 C CA . TRP A 1 108 ? 0.189 11.219 3.896 1 93.12 108 TRP A CA 1
ATOM 850 C C . TRP A 1 108 ? 1.369 11.328 4.855 1 93.12 108 TRP A C 1
ATOM 852 O O . TRP A 1 108 ? 1.795 10.336 5.445 1 93.12 108 TRP A O 1
ATOM 862 N N . LYS A 1 109 ? 1.835 12.531 4.949 1 91.19 109 LYS A N 1
ATOM 863 C CA . LYS A 1 109 ? 2.898 12.828 5.902 1 91.19 109 LYS A CA 1
ATOM 864 C C . LYS A 1 109 ? 2.324 13.336 7.223 1 91.19 109 LYS A C 1
ATOM 866 O O . LYS A 1 109 ? 1.513 14.266 7.234 1 91.19 109 LYS A O 1
ATOM 871 N N . VAL A 1 110 ? 2.824 12.789 8.258 1 93.5 110 VAL A N 1
ATOM 872 C CA . VAL A 1 110 ? 2.385 13.234 9.578 1 93.5 110 VAL A CA 1
ATOM 873 C C . VAL A 1 110 ? 3.299 14.352 10.078 1 93.5 110 VAL A C 1
ATOM 875 O O . VAL A 1 110 ? 4.457 14.109 10.414 1 93.5 110 VAL A O 1
ATOM 878 N N . ARG A 1 111 ? 2.65 15.492 10.156 1 92.62 111 ARG A N 1
ATOM 879 C CA . ARG A 1 111 ? 3.43 16.656 10.562 1 92.62 111 ARG A CA 1
ATOM 880 C C . ARG A 1 111 ? 3.494 16.766 12.086 1 92.62 111 ARG A C 1
ATOM 882 O O . ARG A 1 111 ? 2.635 16.219 12.789 1 92.62 111 ARG A O 1
ATOM 889 N N . SER A 1 112 ? 4.527 17.547 12.492 1 93.88 112 SER A N 1
ATOM 890 C CA . SER A 1 112 ? 4.844 17.609 13.914 1 93.88 112 SER A CA 1
ATOM 891 C C . SER A 1 112 ? 3.754 18.344 14.688 1 93.88 112 SER A C 1
ATOM 893 O O . SER A 1 112 ? 3.691 18.266 15.914 1 93.88 112 SER A O 1
ATOM 895 N N . ASN A 1 113 ? 2.883 19.047 14.023 1 94.06 113 ASN A N 1
ATOM 896 C CA . ASN A 1 113 ? 1.82 19.766 14.727 1 94.06 113 ASN A CA 1
ATOM 897 C C . ASN A 1 113 ? 0.581 18.891 14.906 1 94.06 113 ASN A C 1
ATOM 899 O O . ASN A 1 113 ? -0.396 19.312 15.523 1 94.06 113 ASN A O 1
ATOM 903 N N . THR A 1 114 ? 0.635 17.719 14.414 1 95.06 114 THR A N 1
ATOM 904 C CA . THR A 1 114 ? -0.445 16.781 14.688 1 95.06 114 THR A CA 1
ATOM 905 C C . THR A 1 114 ? -0.385 16.297 16.125 1 95.06 114 THR A C 1
ATOM 907 O O . THR A 1 114 ? 0.667 15.859 16.594 1 95.06 114 THR A O 1
ATOM 910 N N . THR A 1 115 ? -1.433 16.375 16.859 1 96.75 115 THR A N 1
ATOM 911 C CA . THR A 1 115 ? -1.463 15.922 18.234 1 96.75 115 THR A CA 1
ATOM 912 C C . THR A 1 115 ? -1.298 14.406 18.312 1 96.75 115 THR A C 1
ATOM 914 O O . THR A 1 115 ? -1.99 13.664 17.625 1 96.75 115 THR A O 1
ATOM 917 N N . PRO A 1 116 ? -0.355 13.953 19.125 1 97.88 116 PRO A N 1
ATOM 918 C CA . PRO A 1 116 ? -0.238 12.5 19.281 1 97.88 116 PRO A CA 1
ATOM 919 C C . PRO A 1 116 ? -1.533 11.852 19.766 1 97.88 116 PRO A C 1
ATOM 921 O O . PRO A 1 116 ? -2.264 12.438 20.562 1 97.88 116 PRO A O 1
ATOM 924 N N . GLY A 1 117 ? -1.8 10.648 19.328 1 98.06 117 GLY A N 1
ATOM 925 C CA . GLY A 1 117 ? -3.02 9.922 19.656 1 98.06 117 GLY A CA 1
ATOM 926 C C . GLY A 1 117 ? -3.453 8.961 18.578 1 98.06 117 GLY A C 1
ATOM 927 O O . GLY A 1 117 ? -2.725 8.742 17.609 1 98.06 117 GLY A O 1
ATOM 928 N N . THR A 1 118 ? -4.539 8.312 18.844 1 98.5 118 THR A N 1
ATOM 929 C CA . THR A 1 118 ? -5.137 7.402 17.875 1 98.5 118 THR A CA 1
ATOM 930 C C . THR A 1 118 ? -6.434 7.984 17.312 1 98.5 118 THR A C 1
ATOM 932 O O . THR A 1 118 ? -7.297 8.43 18.062 1 98.5 118 THR A O 1
ATOM 935 N N . TYR A 1 119 ? -6.52 8.023 15.953 1 98.19 119 TYR A N 1
ATOM 936 C CA . TYR A 1 119 ? -7.629 8.688 15.266 1 98.19 119 TYR A CA 1
ATOM 937 C C . TYR A 1 119 ? -8.352 7.719 14.336 1 98.19 119 TYR A C 1
ATOM 939 O O . TYR A 1 119 ? -7.715 6.879 13.695 1 98.19 119 TYR A O 1
ATOM 947 N N . PRO A 1 120 ? -9.617 7.848 14.211 1 98.5 120 PRO A N 1
ATOM 948 C CA . PRO A 1 120 ? -10.383 6.926 13.367 1 98.5 120 PRO A CA 1
ATOM 949 C C . PRO A 1 120 ? -10.195 7.188 11.875 1 98.5 120 PRO A C 1
ATOM 951 O O . PRO A 1 120 ? -9.977 8.328 11.469 1 98.5 120 PRO A O 1
ATOM 954 N N . ILE A 1 121 ? -10.258 6.191 11.094 1 98.31 121 ILE A N 1
ATOM 955 C CA . ILE A 1 121 ? -10.32 6.23 9.641 1 98.31 121 ILE A CA 1
ATOM 956 C C . ILE A 1 121 ? -11.508 5.406 9.148 1 98.31 121 ILE A C 1
ATOM 958 O O . ILE A 1 121 ? -11.727 4.285 9.609 1 98.31 121 ILE A O 1
ATOM 962 N N . VAL A 1 122 ? -12.25 5.988 8.281 1 98.75 122 VAL A N 1
ATOM 963 C CA . VAL A 1 122 ? -13.32 5.27 7.605 1 98.75 122 VAL A CA 1
ATOM 964 C C . VAL A 1 122 ? -13.07 5.266 6.098 1 98.75 122 VAL A C 1
ATOM 966 O O . VAL A 1 122 ? -12.797 6.312 5.504 1 98.75 122 VAL A O 1
ATOM 969 N N . ILE A 1 123 ? -13.141 4.137 5.465 1 98.5 123 ILE A N 1
ATOM 970 C CA . ILE A 1 123 ? -13.016 3.967 4.02 1 98.5 123 ILE A CA 1
ATOM 971 C C . ILE A 1 123 ? -14.312 3.414 3.447 1 98.5 123 ILE A C 1
ATOM 973 O O . ILE A 1 123 ? -14.867 2.441 3.969 1 98.5 123 ILE A O 1
ATOM 977 N N . THR A 1 124 ? -14.781 4.102 2.402 1 98.75 124 THR A N 1
ATOM 978 C CA . THR A 1 124 ? -16.047 3.676 1.807 1 98.75 124 THR A CA 1
ATOM 979 C C . THR A 1 124 ? -15.922 3.609 0.286 1 98.75 124 THR A C 1
ATOM 981 O O . THR A 1 124 ? -15.125 4.336 -0.313 1 98.75 124 THR A O 1
ATOM 984 N N . GLY A 1 125 ? -16.812 2.789 -0.323 1 98.25 125 GLY A N 1
ATOM 985 C CA . GLY A 1 125 ? -16.953 2.646 -1.764 1 98.25 125 GLY A CA 1
ATOM 986 C C . GLY A 1 125 ? -17.578 1.331 -2.174 1 98.25 125 GLY A C 1
ATOM 987 O O . GLY A 1 125 ? -17.406 0.314 -1.501 1 98.25 125 GLY A O 1
ATOM 988 N N . GLY A 1 126 ? -18.297 1.339 -3.354 1 96.62 126 GLY A N 1
ATOM 989 C CA . GLY A 1 126 ? -18.953 0.113 -3.797 1 96.62 126 GLY A CA 1
ATOM 990 C C . GLY A 1 126 ? -19.891 -0.47 -2.766 1 96.62 126 GLY A C 1
ATOM 991 O O . GLY A 1 126 ? -19.922 -1.686 -2.561 1 96.62 126 GLY A O 1
ATOM 992 N N . GLU A 1 127 ? -20.438 0.344 -2.086 1 96.06 127 GLU A N 1
ATOM 993 C CA . GLU A 1 127 ? -21.406 -0.028 -1.051 1 96.06 127 GLU A CA 1
ATOM 994 C C . GLU A 1 127 ? -20.719 -0.764 0.098 1 96.06 127 GLU A C 1
ATOM 996 O O . GLU A 1 127 ? -21.359 -1.507 0.839 1 96.06 127 GLU A O 1
ATOM 1001 N N . GLN A 1 128 ? -19.578 -0.68 0.194 1 97.81 128 GLN A N 1
ATOM 1002 C CA . GLN A 1 128 ? -18.812 -1.312 1.266 1 97.81 128 GLN A CA 1
ATOM 1003 C C . GLN A 1 128 ? -18.141 -0.267 2.154 1 97.81 128 GLN A C 1
ATOM 1005 O O . GLN A 1 128 ? -18 0.89 1.755 1 97.81 128 GLN A O 1
ATOM 1010 N N . ARG A 1 129 ? -17.75 -0.687 3.398 1 98.31 129 ARG A N 1
ATOM 1011 C CA . ARG A 1 129 ? -17.219 0.217 4.414 1 98.31 129 ARG A CA 1
ATOM 1012 C C . ARG A 1 129 ? -16.219 -0.498 5.316 1 98.31 129 ARG A C 1
ATOM 1014 O O . ARG A 1 129 ? -16.469 -1.615 5.77 1 98.31 129 ARG A O 1
ATOM 1021 N N . ILE A 1 130 ? -15.086 0.091 5.477 1 98.31 130 ILE A N 1
ATOM 1022 C CA . ILE A 1 130 ? -14.086 -0.375 6.434 1 98.31 130 ILE A CA 1
ATOM 1023 C C . ILE A 1 130 ? -13.828 0.707 7.48 1 98.31 130 ILE A C 1
ATOM 1025 O O . ILE A 1 130 ? -13.719 1.889 7.145 1 98.31 130 ILE A O 1
ATOM 1029 N N . GLU A 1 131 ? -13.82 0.272 8.703 1 98.56 131 GLU A N 1
ATOM 1030 C CA . GLU A 1 131 ? -13.391 1.154 9.789 1 98.56 131 GLU A CA 1
ATOM 1031 C C . GLU A 1 131 ? -12.047 0.71 10.359 1 98.56 131 GLU A C 1
ATOM 1033 O O . GLU A 1 131 ? -11.852 -0.473 10.641 1 98.56 131 GLU A O 1
ATOM 1038 N N . THR A 1 132 ? -11.164 1.637 10.43 1 98.19 132 THR A N 1
ATOM 1039 C CA . THR A 1 132 ? -9.844 1.404 11.016 1 98.19 132 THR A CA 1
ATOM 1040 C C . THR A 1 132 ? -9.336 2.662 11.711 1 98.19 132 THR A C 1
ATOM 1042 O O . THR A 1 132 ? -10.125 3.512 12.125 1 98.19 132 THR A O 1
ATOM 1045 N N . SER A 1 133 ? -8.023 2.766 12 1 98.56 133 SER A N 1
ATOM 1046 C CA . SER A 1 133 ? -7.457 3.92 12.695 1 98.56 133 SER A CA 1
ATOM 1047 C C . SER A 1 133 ? -5.973 4.074 12.383 1 98.56 133 SER A C 1
ATOM 1049 O O . SER A 1 133 ? -5.367 3.197 11.766 1 98.56 133 SER A O 1
ATOM 1051 N N . TYR A 1 134 ? -5.465 5.246 12.727 1 97.56 134 TYR A N 1
ATOM 1052 C CA . TYR A 1 134 ? -4.02 5.434 12.703 1 97.56 134 TYR A CA 1
ATOM 1053 C C . TYR A 1 134 ? -3.541 6.125 13.977 1 97.56 134 TYR A C 1
ATOM 1055 O O . TYR A 1 134 ? -4.312 6.832 14.633 1 97.56 134 TYR A O 1
ATOM 1063 N N . THR A 1 135 ? -2.342 5.855 14.32 1 98.44 135 THR A N 1
ATOM 1064 C CA . THR A 1 135 ? -1.766 6.344 15.562 1 98.44 135 THR A CA 1
ATOM 1065 C C . THR A 1 135 ? -0.558 7.234 15.289 1 98.44 135 THR A C 1
ATOM 1067 O O . THR A 1 135 ? 0.349 6.852 14.547 1 98.44 135 THR A O 1
ATOM 1070 N N . VAL A 1 136 ? -0.616 8.359 15.859 1 97.88 136 VAL A N 1
ATOM 1071 C CA . VAL A 1 136 ? 0.489 9.312 15.773 1 97.88 136 VAL A CA 1
ATOM 1072 C C . VAL A 1 136 ? 1.286 9.297 17.078 1 97.88 136 VAL A C 1
ATOM 1074 O O . VAL A 1 136 ? 0.714 9.414 18.156 1 97.88 136 VAL A O 1
ATOM 1077 N N . GLN A 1 137 ? 2.572 9.094 16.906 1 97.88 137 GLN A N 1
ATOM 1078 C CA . GLN A 1 137 ? 3.514 9.148 18.031 1 97.88 137 GLN A CA 1
ATOM 1079 C C . GLN A 1 137 ? 4.527 10.273 17.828 1 97.88 137 GLN A C 1
ATOM 1081 O O . GLN A 1 137 ? 4.895 10.602 16.703 1 97.88 137 GLN A O 1
ATOM 1086 N N . PRO A 1 138 ? 4.938 10.82 18.938 1 93.94 138 PRO A N 1
ATOM 1087 C CA . PRO A 1 138 ? 5.969 11.844 18.781 1 93.94 138 PRO A CA 1
ATOM 1088 C C . PRO A 1 138 ? 7.297 11.281 18.297 1 93.94 138 PRO A C 1
ATOM 1090 O O . PRO A 1 138 ? 7.59 10.102 18.516 1 93.94 138 PRO A O 1
ATOM 1093 N N . MET B 1 1 ? -83.812 14.883 -0.954 1 25.53 1 MET B N 1
ATOM 1094 C CA . MET B 1 1 ? -83.125 15.992 -0.308 1 25.53 1 MET B CA 1
ATOM 1095 C C . MET B 1 1 ? -81.625 15.969 -0.629 1 25.53 1 MET B C 1
ATOM 1097 O O . MET B 1 1 ? -80.938 14.969 -0.384 1 25.53 1 MET B O 1
ATOM 1101 N N . LYS B 1 2 ? -81.25 16.828 -1.633 1 34.44 2 LYS B N 1
ATOM 1102 C CA . LYS B 1 2 ? -80 17.047 -2.387 1 34.44 2 LYS B CA 1
ATOM 1103 C C . LYS B 1 2 ? -78.875 17.531 -1.477 1 34.44 2 LYS B C 1
ATOM 1105 O O . LYS B 1 2 ? -78.938 18.656 -0.97 1 34.44 2 LYS B O 1
ATOM 1110 N N . ILE B 1 3 ? -78.438 16.719 -0.564 1 30.89 3 ILE B N 1
ATOM 1111 C CA . ILE B 1 3 ? -77.375 17.094 0.374 1 30.89 3 ILE B CA 1
ATOM 1112 C C . ILE B 1 3 ? -76.125 17.578 -0.394 1 30.89 3 ILE B C 1
ATOM 1114 O O . ILE B 1 3 ? -75.625 16.859 -1.235 1 30.89 3 ILE B O 1
ATOM 1118 N N . LYS B 1 4 ? -76.062 18.875 -0.607 1 34.06 4 LYS B N 1
ATOM 1119 C CA . LYS B 1 4 ? -75 19.672 -1.153 1 34.06 4 LYS B CA 1
ATOM 1120 C C . LYS B 1 4 ? -73.688 19.375 -0.415 1 34.06 4 LYS B C 1
ATOM 1122 O O . LYS B 1 4 ? -73.625 19.344 0.817 1 34.06 4 LYS B O 1
ATOM 1127 N N . PHE B 1 5 ? -72.75 18.625 -0.98 1 35.34 5 PHE B N 1
ATOM 1128 C CA . PHE B 1 5 ? -71.375 18.172 -0.664 1 35.34 5 PHE B CA 1
ATOM 1129 C C . PHE B 1 5 ? -70.438 19.359 -0.432 1 35.34 5 PHE B C 1
ATOM 1131 O O . PHE B 1 5 ? -70.25 20.156 -1.34 1 35.34 5 PHE B O 1
ATOM 1138 N N . ALA B 1 6 ? -70.688 20.094 0.573 1 34.41 6 ALA B N 1
ATOM 1139 C CA . ALA B 1 6 ? -69.812 21.25 0.735 1 34.41 6 ALA B CA 1
ATOM 1140 C C . ALA B 1 6 ? -68.375 20.844 0.729 1 34.41 6 ALA B C 1
ATOM 1142 O O . ALA B 1 6 ? -68 19.781 1.257 1 34.41 6 ALA B O 1
ATOM 1143 N N . THR B 1 7 ? -67.562 21.438 -0.22 1 32.62 7 THR B N 1
ATOM 1144 C CA . THR B 1 7 ? -66.125 21.422 -0.616 1 32.62 7 THR B CA 1
ATOM 1145 C C . THR B 1 7 ? -65.25 21.953 0.506 1 32.62 7 THR B C 1
ATOM 1147 O O . THR B 1 7 ? -65.375 23.109 0.916 1 32.62 7 THR B O 1
ATOM 1150 N N . ILE B 1 8 ? -64.938 21.234 1.56 1 31.89 8 ILE B N 1
ATOM 1151 C CA . ILE B 1 8 ? -64.062 21.703 2.611 1 31.89 8 ILE B CA 1
ATOM 1152 C C . ILE B 1 8 ? -62.719 22.078 2.014 1 31.89 8 ILE B C 1
ATOM 1154 O O . ILE B 1 8 ? -62.062 21.266 1.359 1 31.89 8 ILE B O 1
ATOM 1158 N N . VAL B 1 9 ? -62.469 23.297 1.62 1 29.12 9 VAL B N 1
ATOM 1159 C CA . VAL B 1 9 ? -61.219 23.875 1.119 1 29.12 9 VAL B CA 1
ATOM 1160 C C . VAL B 1 9 ? -60.156 23.844 2.211 1 29.12 9 VAL B C 1
ATOM 1162 O O . VAL B 1 9 ? -60.281 24.484 3.25 1 29.12 9 VAL B O 1
ATOM 1165 N N . LEU B 1 10 ? -59.562 22.688 2.568 1 28.31 10 LEU B N 1
ATOM 1166 C CA . LEU B 1 10 ? -58.5 22.672 3.561 1 28.31 10 LEU B CA 1
ATOM 1167 C C . LEU B 1 10 ? -57.344 23.578 3.133 1 28.31 10 LEU B C 1
ATOM 1169 O O . LEU B 1 10 ? -56.75 23.375 2.07 1 28.31 10 LEU B O 1
ATOM 1173 N N . ALA B 1 11 ? -57.312 24.828 3.447 1 27.95 11 ALA B N 1
ATOM 1174 C CA . ALA B 1 11 ? -56.25 25.797 3.271 1 27.95 11 ALA B CA 1
ATOM 1175 C C . ALA B 1 11 ? -54.938 25.297 3.891 1 27.95 11 ALA B C 1
ATOM 1177 O O . ALA B 1 11 ? -54.875 25.094 5.105 1 27.95 11 ALA B O 1
ATOM 1178 N N . ILE B 1 12 ? -54.156 24.516 3.166 1 28.03 12 ILE B N 1
ATOM 1179 C CA . ILE B 1 12 ? -52.844 24.031 3.566 1 28.03 12 ILE B CA 1
ATOM 1180 C C . ILE B 1 12 ? -51.906 25.219 3.801 1 28.03 12 ILE B C 1
ATOM 1182 O O . ILE B 1 12 ? -51.656 26.031 2.893 1 28.03 12 ILE B O 1
ATOM 1186 N N . LEU B 1 13 ? -51.906 25.859 4.934 1 25.12 13 LEU B N 1
ATOM 1187 C CA . LEU B 1 13 ? -50.969 26.906 5.305 1 25.12 13 LEU B CA 1
ATOM 1188 C C . LEU B 1 13 ? -49.531 26.438 5.066 1 25.12 13 LEU B C 1
ATOM 1190 O O . LEU B 1 13 ? -49.094 25.406 5.594 1 25.12 13 LEU B O 1
ATOM 1194 N N . LEU B 1 14 ? -48.906 26.812 3.91 1 27.23 14 LEU B N 1
ATOM 1195 C CA . LEU B 1 14 ? -47.531 26.719 3.48 1 27.23 14 LEU B CA 1
ATOM 1196 C C . LEU B 1 14 ? -46.594 27.391 4.488 1 27.23 14 LEU B C 1
ATOM 1198 O O . LEU B 1 14 ? -46.688 28.594 4.727 1 27.23 14 LEU B O 1
ATOM 1202 N N . LEU B 1 15 ? -46.438 26.844 5.664 1 24.5 15 LEU B N 1
ATOM 1203 C CA . LEU B 1 15 ? -45.406 27.375 6.539 1 24.5 15 LEU B CA 1
ATOM 1204 C C . LEU B 1 15 ? -44.125 27.625 5.77 1 24.5 15 LEU B C 1
ATOM 1206 O O . LEU B 1 15 ? -43.656 26.75 5.035 1 24.5 15 LEU B O 1
ATOM 1210 N N . THR B 1 16 ? -43.844 28.828 5.355 1 26.94 16 THR B N 1
ATOM 1211 C CA . THR B 1 16 ? -42.656 29.438 4.82 1 26.94 16 THR B CA 1
ATOM 1212 C C . THR B 1 16 ? -41.469 29.203 5.758 1 26.94 16 THR B C 1
ATOM 1214 O O . THR B 1 16 ? -41.438 29.75 6.859 1 26.94 16 THR B O 1
ATOM 1217 N N . GLY B 1 17 ? -41.219 27.984 6.18 1 24.3 17 GLY B N 1
ATOM 1218 C CA . GLY B 1 17 ? -40.094 27.812 7.078 1 24.3 17 GLY B CA 1
ATOM 1219 C C . GLY B 1 17 ? -38.844 28.516 6.594 1 24.3 17 GLY B C 1
ATOM 1220 O O . GLY B 1 17 ? -38.688 28.766 5.398 1 24.3 17 GLY B O 1
ATOM 1221 N N . CYS B 1 18 ? -38.312 29.469 7.391 1 26.66 18 CYS B N 1
ATOM 1222 C CA . CYS B 1 18 ? -37.031 30.188 7.352 1 26.66 18 CYS B CA 1
ATOM 1223 C C . CYS B 1 18 ? -35.875 29.25 7.012 1 26.66 18 CYS B C 1
ATOM 1225 O O . CYS B 1 18 ? -35.656 28.25 7.707 1 26.66 18 CYS B O 1
ATOM 1227 N N . SER B 1 19 ? -35.688 28.969 5.727 1 23.8 19 SER B N 1
ATOM 1228 C CA . SER B 1 19 ? -34.531 28.25 5.223 1 23.8 19 SER B CA 1
ATOM 1229 C C . SER B 1 19 ? -33.219 28.859 5.762 1 23.8 19 SER B C 1
ATOM 1231 O O . SER B 1 19 ? -32.875 29.984 5.41 1 23.8 19 SER B O 1
ATOM 1233 N N . SER B 1 20 ? -33.125 29.016 7.102 1 23.23 20 SER B N 1
ATOM 1234 C CA . SER B 1 20 ? -31.75 29.422 7.406 1 23.23 20 SER B CA 1
ATOM 1235 C C . SER B 1 20 ? -30.734 28.625 6.578 1 23.23 20 SER B C 1
ATOM 1237 O O . SER B 1 20 ? -30.781 27.391 6.55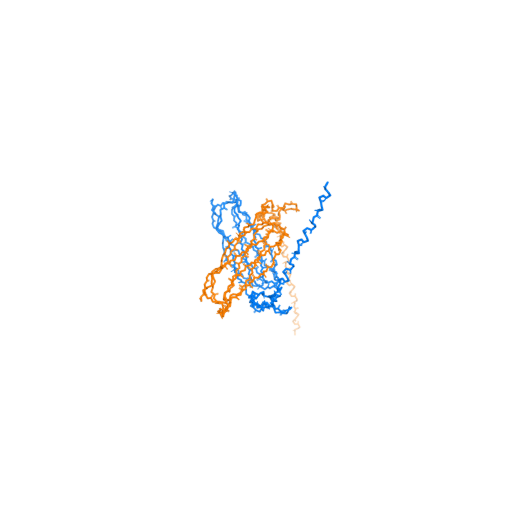1 1 23.23 20 SER B O 1
ATOM 1239 N N . ASN B 1 21 ? -30.453 29.188 5.5 1 24.34 21 ASN B N 1
ATOM 1240 C CA . ASN B 1 21 ? -29.281 28.797 4.715 1 24.34 21 ASN B CA 1
ATOM 1241 C C . ASN B 1 21 ? -28.062 28.594 5.602 1 24.34 21 ASN B C 1
ATOM 1243 O O . ASN B 1 21 ? -27.531 29.562 6.18 1 24.34 21 ASN B O 1
ATOM 1247 N N . ILE B 1 22 ? -28.172 27.703 6.508 1 22.97 22 ILE B N 1
ATOM 1248 C CA . ILE B 1 22 ? -26.875 27.422 7.094 1 22.97 22 ILE B CA 1
ATOM 1249 C C . ILE B 1 22 ? -25.844 27.234 5.984 1 22.97 22 ILE B C 1
ATOM 1251 O O . ILE B 1 22 ? -25.969 26.328 5.152 1 22.97 22 ILE B O 1
ATOM 1255 N N . ASN B 1 23 ? -25.422 28.297 5.434 1 23.44 23 ASN B N 1
ATOM 1256 C CA . ASN B 1 23 ? -24.203 28.281 4.629 1 23.44 23 ASN B CA 1
ATOM 1257 C C . ASN B 1 23 ? -23.078 27.531 5.332 1 23.44 23 ASN B C 1
ATOM 1259 O O . ASN B 1 23 ? -22.578 27.984 6.367 1 23.44 23 ASN B O 1
ATOM 1263 N N . TYR B 1 24 ? -23.234 26.297 5.52 1 22.72 24 TYR B N 1
ATOM 1264 C CA . TYR B 1 24 ? -22.062 25.516 5.895 1 22.72 24 TYR B CA 1
ATOM 1265 C C . TYR B 1 24 ? -20.844 25.906 5.055 1 22.72 24 TYR B C 1
ATOM 1267 O O . TYR B 1 24 ? -20.734 25.5 3.895 1 22.72 24 TYR B O 1
ATOM 1275 N N . ASN B 1 25 ? -20.594 27.219 4.949 1 23.72 25 ASN B N 1
ATOM 1276 C CA . ASN B 1 25 ? -19.266 27.578 4.43 1 23.72 25 ASN B CA 1
ATOM 1277 C C . ASN B 1 25 ? -18.156 26.859 5.203 1 23.72 25 ASN B C 1
ATOM 1279 O O . ASN B 1 25 ? -17.516 27.469 6.055 1 23.72 25 ASN B O 1
ATOM 1283 N N . ASP B 1 26 ? -18.469 25.953 5.938 1 21.67 26 ASP B N 1
ATOM 1284 C CA . ASP B 1 26 ? -17.406 25.359 6.738 1 21.67 26 ASP B CA 1
ATOM 1285 C C . ASP B 1 26 ? -16.203 24.984 5.867 1 21.67 26 ASP B C 1
ATOM 1287 O O . ASP B 1 26 ? -16.203 23.938 5.227 1 21.67 26 ASP B O 1
ATOM 1291 N N . ASN B 1 27 ? -15.688 25.938 5.152 1 23.47 27 ASN B N 1
ATOM 1292 C CA . ASN B 1 27 ? -14.422 25.781 4.438 1 23.47 27 ASN B CA 1
ATOM 1293 C C . ASN B 1 27 ? -13.328 25.234 5.348 1 23.47 27 ASN B C 1
ATOM 1295 O O . ASN B 1 27 ? -12.211 25.766 5.371 1 23.47 27 ASN B O 1
ATOM 1299 N N . ASN B 1 28 ? -13.648 24.922 6.527 1 23.42 28 ASN B N 1
ATOM 1300 C CA . ASN B 1 28 ? -12.531 24.5 7.367 1 23.42 28 ASN B CA 1
ATOM 1301 C C . ASN B 1 28 ? -11.703 23.422 6.695 1 23.42 28 ASN B C 1
ATOM 1303 O O . ASN B 1 28 ? -12.203 22.312 6.438 1 23.42 28 ASN B O 1
ATOM 1307 N N . ASN B 1 29 ? -10.734 23.875 5.871 1 24.06 29 ASN B N 1
ATOM 1308 C CA . ASN B 1 29 ? -9.734 23.109 5.145 1 24.06 29 ASN B CA 1
ATOM 1309 C C . ASN B 1 29 ? -9.039 22.094 6.047 1 24.06 29 ASN B C 1
ATOM 1311 O O . ASN B 1 29 ? -8.258 22.469 6.922 1 24.06 29 ASN B O 1
ATOM 1315 N N . VAL B 1 30 ? -9.578 21.406 6.809 1 25.44 30 VAL B N 1
ATOM 1316 C CA . VAL B 1 30 ? -8.797 20.297 7.34 1 25.44 30 VAL B CA 1
ATOM 1317 C C . VAL B 1 30 ? -7.777 19.828 6.297 1 25.44 30 VAL B C 1
ATOM 1319 O O . VAL B 1 30 ? -8.141 19.531 5.156 1 25.44 30 VAL B O 1
ATOM 1322 N N . GLU B 1 31 ? -6.57 20.344 6.352 1 26 31 GLU B N 1
ATOM 1323 C CA . GLU B 1 31 ? -5.527 19.906 5.434 1 26 31 GLU B CA 1
ATOM 1324 C C . GLU B 1 31 ? -5.277 18.406 5.562 1 26 31 GLU B C 1
ATOM 1326 O O . GLU B 1 31 ? -4.727 17.953 6.566 1 26 31 GLU B O 1
ATOM 1331 N N . PHE B 1 32 ? -6.133 17.469 5.625 1 28.7 32 PHE B N 1
ATOM 1332 C CA . PHE B 1 32 ? -5.547 16.297 4.965 1 28.7 32 PHE B CA 1
ATOM 1333 C C . PHE B 1 32 ? -4.535 16.734 3.91 1 28.7 32 PHE B C 1
ATOM 1335 O O . PHE B 1 32 ? -4.898 17.375 2.92 1 28.7 32 PHE B O 1
ATOM 1342 N N . THR B 1 33 ? -3.662 17.359 4.441 1 30.47 33 THR B N 1
ATOM 1343 C CA . THR B 1 33 ? -2.627 17.766 3.496 1 30.47 33 THR B CA 1
ATOM 1344 C C . THR B 1 33 ? -2.551 16.781 2.33 1 30.47 33 THR B C 1
ATOM 1346 O O . THR B 1 33 ? -2.141 15.625 2.504 1 30.47 33 THR B O 1
ATOM 1349 N N . ARG B 1 34 ? -3.678 16.453 1.727 1 31.3 34 ARG B N 1
ATOM 1350 C CA . ARG B 1 34 ? -3.385 16.078 0.348 1 31.3 34 ARG B CA 1
ATOM 1351 C C . ARG B 1 34 ? -2.014 16.578 -0.079 1 31.3 34 ARG B C 1
ATOM 1353 O O . ARG B 1 34 ? -1.686 17.75 0.141 1 31.3 34 ARG B O 1
ATOM 1360 N N . LEU B 1 35 ? -0.926 15.734 -0.231 1 30.97 35 LEU B N 1
ATOM 1361 C CA . LEU B 1 35 ? 0.001 16.328 -1.185 1 30.97 35 LEU B CA 1
ATOM 1362 C C . LEU B 1 35 ? -0.745 17.203 -2.197 1 30.97 35 LEU B C 1
ATOM 1364 O O . LEU B 1 35 ? -0.185 17.578 -3.229 1 30.97 35 LEU B O 1
ATOM 1368 N N . TYR B 1 36 ? -2.07 17.328 -2.195 1 27.53 36 TYR B N 1
ATOM 1369 C CA . TYR B 1 36 ? -2.516 18.375 -3.107 1 27.53 36 TYR B CA 1
ATOM 1370 C C . TYR B 1 36 ? -2.299 19.75 -2.502 1 27.53 36 TYR B C 1
ATOM 1372 O O . TYR B 1 36 ? -3.066 20.188 -1.642 1 27.53 36 TYR B O 1
ATOM 1380 N N . GLN B 1 37 ? -1.401 20.453 -1.922 1 26.83 37 GLN B N 1
ATOM 1381 C CA . GLN B 1 37 ? -1.463 21.906 -2.004 1 26.83 37 GLN B CA 1
ATOM 1382 C C . GLN B 1 37 ? -2.383 22.359 -3.137 1 26.83 37 GLN B C 1
ATOM 1384 O O . GLN B 1 37 ? -2.629 21.609 -4.078 1 26.83 37 GLN B O 1
ATOM 1389 N N . ASN B 1 38 ? -3.303 23.578 -3.342 1 27.67 38 ASN B N 1
ATOM 1390 C CA . ASN B 1 38 ? -3.189 24.375 -4.559 1 27.67 38 ASN B CA 1
ATOM 1391 C C . ASN B 1 38 ? -2.123 23.828 -5.496 1 27.67 38 ASN B C 1
ATOM 1393 O O . ASN B 1 38 ? -1.224 23.109 -5.062 1 27.67 38 ASN B O 1
ATOM 1397 N N . ASN B 1 39 ? -2.111 24.312 -7 1 27.33 39 ASN B N 1
ATOM 1398 C CA . ASN B 1 39 ? -1.357 23.781 -8.133 1 27.33 39 ASN B CA 1
ATOM 1399 C C . ASN B 1 39 ? -0.019 23.203 -7.699 1 27.33 39 ASN B C 1
ATOM 1401 O O . ASN B 1 39 ? 0.379 22.141 -8.172 1 27.33 39 ASN B O 1
ATOM 1405 N N . ASN B 1 40 ? 1.004 23.844 -7.387 1 27.31 40 ASN B N 1
ATOM 1406 C CA . ASN B 1 40 ? 2.449 23.703 -7.523 1 27.31 40 ASN B CA 1
ATOM 1407 C C . ASN B 1 40 ? 3.051 22.922 -6.363 1 27.31 40 ASN B C 1
ATOM 1409 O O . ASN B 1 40 ? 4.223 23.094 -6.027 1 27.31 40 ASN B O 1
ATOM 1413 N N . THR B 1 41 ? 2.332 22.672 -5.195 1 30.55 41 THR B N 1
ATOM 1414 C CA . THR B 1 41 ? 3.195 22.125 -4.152 1 30.55 41 THR B CA 1
ATOM 1415 C C . THR B 1 41 ? 3.52 20.672 -4.426 1 30.55 41 THR B C 1
ATOM 1417 O O . THR B 1 41 ? 2.617 19.828 -4.512 1 30.55 41 THR B O 1
ATOM 1420 N N . THR B 1 42 ? 4.238 20.312 -5.156 1 34.12 42 THR B N 1
ATOM 1421 C CA . THR B 1 42 ? 5.133 19.156 -5.262 1 34.12 42 THR B CA 1
ATOM 1422 C C . THR B 1 42 ? 5.324 18.5 -3.9 1 34.12 42 THR B C 1
ATOM 1424 O O . THR B 1 42 ? 5.316 19.172 -2.869 1 34.12 42 THR B O 1
ATOM 1427 N N . TYR B 1 43 ? 4.539 17.453 -3.484 1 39.34 43 TYR B N 1
ATOM 1428 C CA . TYR B 1 43 ? 5.102 16.672 -2.389 1 39.34 43 TYR B CA 1
ATOM 1429 C C . TYR B 1 43 ? 6.512 17.141 -2.055 1 39.34 43 TYR B C 1
ATOM 1431 O O . TYR B 1 43 ? 7.422 17.031 -2.881 1 39.34 43 TYR B O 1
ATOM 1439 N N . ASP B 1 44 ? 6.703 18.203 -1.674 1 42.12 44 ASP B N 1
ATOM 1440 C CA . ASP B 1 44 ? 8.039 18.609 -1.23 1 42.12 44 ASP B CA 1
ATOM 1441 C C . ASP B 1 44 ? 8.758 17.469 -0.529 1 42.12 44 ASP B C 1
ATOM 1443 O O . ASP B 1 44 ? 9.836 17.656 0.035 1 42.12 44 ASP B O 1
ATOM 1447 N N . GLY B 1 45 ? 7.973 16.531 0.18 1 45.19 45 GLY B N 1
ATOM 1448 C CA . GLY B 1 45 ? 8.742 15.375 0.589 1 45.19 45 GLY B CA 1
ATOM 1449 C C . GLY B 1 45 ? 9.336 14.609 -0.579 1 45.19 45 GLY B C 1
ATOM 1450 O O . GLY B 1 45 ? 8.781 13.594 -1.005 1 45.19 45 GLY B O 1
ATOM 1451 N N . SER B 1 46 ? 9.477 15.156 -1.54 1 48.25 46 SER B N 1
ATOM 1452 C CA . SER B 1 46 ? 10.18 14.828 -2.777 1 48.25 46 SER B CA 1
ATOM 1453 C C . SER B 1 46 ? 11.359 13.898 -2.518 1 48.25 46 SER B C 1
ATOM 1455 O O . SER B 1 46 ? 12.508 14.242 -2.816 1 48.25 46 SER B O 1
ATOM 1457 N N . THR B 1 47 ? 11.453 13.438 -1.166 1 59.59 47 THR B N 1
ATOM 1458 C CA . THR B 1 47 ? 12.711 12.703 -1.286 1 59.59 47 THR B CA 1
ATOM 1459 C C . THR B 1 47 ? 12.617 11.633 -2.367 1 59.59 47 THR B C 1
ATOM 1461 O O . THR B 1 47 ? 11.586 10.969 -2.496 1 59.59 47 THR B O 1
ATOM 1464 N N . ASP B 1 48 ? 13.234 11.898 -3.33 1 83.88 48 ASP B N 1
ATOM 1465 C CA . ASP B 1 48 ? 13.516 10.961 -4.414 1 83.88 48 ASP B CA 1
ATOM 1466 C C . ASP B 1 48 ? 14.07 9.648 -3.871 1 83.88 48 ASP B C 1
ATOM 1468 O O . ASP B 1 48 ? 14.398 8.742 -4.641 1 83.88 48 ASP B O 1
ATOM 1472 N N . GLU B 1 49 ? 14.016 9.766 -2.477 1 93.06 49 GLU B N 1
ATOM 1473 C CA . GLU B 1 49 ? 14.555 8.531 -1.91 1 93.06 49 GLU B CA 1
ATOM 1474 C C . GLU B 1 49 ? 13.539 7.398 -1.989 1 93.06 49 GLU B C 1
ATOM 1476 O O . GLU B 1 49 ? 12.367 7.59 -1.667 1 93.06 49 GLU B O 1
ATOM 1481 N N . LEU B 1 50 ? 14.023 6.25 -2.309 1 96.44 50 LEU B N 1
ATOM 1482 C CA . LEU B 1 50 ? 13.18 5.062 -2.412 1 96.44 50 LEU B CA 1
ATOM 1483 C C . LEU B 1 50 ? 13.047 4.375 -1.059 1 96.44 50 LEU B C 1
ATOM 1485 O O . LEU B 1 50 ? 14.047 4.086 -0.399 1 96.44 50 LEU B O 1
ATOM 1489 N N . LYS B 1 51 ? 11.789 4.199 -0.574 1 95.62 51 LYS B N 1
ATOM 1490 C CA . LYS B 1 51 ? 11.492 3.516 0.683 1 95.62 51 LYS B CA 1
ATOM 1491 C C . LYS B 1 51 ? 10.25 2.637 0.55 1 95.62 51 LYS B C 1
ATOM 1493 O O . LYS B 1 51 ? 9.398 2.879 -0.306 1 95.62 51 LYS B O 1
ATOM 1498 N N . ILE B 1 52 ? 10.25 1.569 1.44 1 97.06 52 ILE B N 1
ATOM 1499 C CA . ILE B 1 52 ? 8.992 0.833 1.557 1 97.06 52 ILE B CA 1
ATOM 1500 C C . ILE B 1 52 ? 8.016 1.618 2.426 1 97.06 52 ILE B C 1
ATOM 1502 O O . ILE B 1 52 ? 8.336 1.987 3.557 1 97.06 52 ILE B O 1
ATOM 1506 N N . LEU B 1 53 ? 6.902 1.909 1.817 1 95.44 53 LEU B N 1
ATOM 1507 C CA . LEU B 1 53 ? 5.84 2.646 2.494 1 95.44 53 LEU B CA 1
ATOM 1508 C C . LEU B 1 53 ? 4.996 1.714 3.355 1 95.44 53 LEU B C 1
ATOM 1510 O O . LEU B 1 53 ? 4.688 2.033 4.508 1 95.44 53 LEU B O 1
ATOM 1514 N N . SER B 1 54 ? 4.504 0.637 2.863 1 95.69 54 SER B N 1
ATOM 1515 C CA . SER B 1 54 ? 3.727 -0.4 3.531 1 95.69 54 SER B CA 1
ATOM 1516 C C . SER B 1 54 ? 3.867 -1.741 2.82 1 95.69 54 SER B C 1
ATOM 1518 O O . SER B 1 54 ? 4.168 -1.788 1.626 1 95.69 54 SER B O 1
ATOM 1520 N N . ALA B 1 55 ? 3.684 -2.814 3.639 1 97.25 55 ALA B N 1
ATOM 1521 C CA . ALA B 1 55 ? 3.818 -4.148 3.064 1 97.25 55 ALA B CA 1
ATOM 1522 C C . ALA B 1 55 ? 2.984 -5.168 3.838 1 97.25 55 ALA B C 1
ATOM 1524 O O . ALA B 1 55 ? 2.797 -5.035 5.047 1 97.25 55 ALA B O 1
ATOM 1525 N N . ASN B 1 56 ? 2.373 -6.082 3.109 1 96.62 56 ASN B N 1
ATOM 1526 C CA . ASN B 1 56 ? 1.863 -7.359 3.596 1 96.62 56 ASN B CA 1
ATOM 1527 C C . ASN B 1 56 ? 2.629 -8.539 2.994 1 96.62 56 ASN B C 1
ATOM 1529 O O . ASN B 1 56 ? 2.295 -9.008 1.907 1 96.62 56 ASN B O 1
ATOM 1533 N N . THR B 1 57 ? 3.648 -9.008 3.789 1 97.62 57 THR B N 1
ATOM 1534 C CA . THR B 1 57 ? 4.586 -9.922 3.15 1 97.62 57 THR B CA 1
ATOM 1535 C C . THR B 1 57 ? 4.703 -11.219 3.945 1 97.62 57 THR B C 1
ATOM 1537 O O . THR B 1 57 ? 5.609 -12.023 3.707 1 97.62 57 THR B O 1
ATOM 1540 N N . THR B 1 58 ? 3.971 -11.359 4.941 1 97.94 58 THR B N 1
ATOM 1541 C CA . THR B 1 58 ? 3.777 -12.648 5.594 1 97.94 58 THR B CA 1
ATOM 1542 C C . THR B 1 58 ? 2.352 -13.148 5.383 1 97.94 58 THR B C 1
ATOM 1544 O O . THR B 1 58 ? 1.418 -12.68 6.035 1 97.94 58 THR B O 1
ATOM 1547 N N . VAL B 1 59 ? 2.242 -14.055 4.531 1 96.75 59 VAL B N 1
ATOM 1548 C CA . VAL B 1 59 ? 0.918 -14.367 4 1 96.75 59 VAL B CA 1
ATOM 1549 C C . VAL B 1 59 ? 0.707 -15.883 3.99 1 96.75 59 VAL B C 1
ATOM 1551 O O . VAL B 1 59 ? 1.662 -16.641 3.842 1 96.75 59 VAL B O 1
ATOM 1554 N N . ARG B 1 60 ? -0.536 -16.25 4.148 1 97.31 60 ARG B N 1
ATOM 1555 C CA . ARG B 1 60 ? -0.95 -17.641 3.988 1 97.31 60 ARG B CA 1
ATOM 1556 C C . ARG B 1 60 ? -1.439 -17.906 2.568 1 97.31 60 ARG B C 1
ATOM 1558 O O . ARG B 1 60 ? -1.615 -16.969 1.781 1 97.31 60 ARG B O 1
ATOM 1565 N N . TYR B 1 61 ? -1.674 -19.203 2.277 1 95.38 61 TYR B N 1
ATOM 1566 C CA . TYR B 1 61 ? -2.24 -19.594 0.989 1 95.38 61 TYR B CA 1
ATOM 1567 C C . TYR B 1 61 ? -3.516 -18.812 0.697 1 95.38 61 TYR B C 1
ATOM 1569 O O . TYR B 1 61 ? -4.336 -18.594 1.591 1 95.38 61 TYR B O 1
ATOM 1577 N N . GLU B 1 62 ? -3.615 -18.422 -0.531 1 91.88 62 GLU B N 1
ATOM 1578 C CA . GLU B 1 62 ? -4.816 -17.812 -1.102 1 91.88 62 GLU B CA 1
ATOM 1579 C C . GLU B 1 62 ? -5.023 -16.391 -0.581 1 91.88 62 GLU B C 1
ATOM 1581 O O . GLU B 1 62 ? -6.062 -15.781 -0.831 1 91.88 62 GLU B O 1
ATOM 1586 N N . GLU B 1 63 ? -4.016 -15.883 0.198 1 92.31 63 GLU B N 1
ATOM 1587 C CA . GLU B 1 63 ? -4.043 -14.484 0.62 1 92.31 63 GLU B CA 1
ATOM 1588 C C . GLU B 1 63 ? -3.258 -13.602 -0.345 1 92.31 63 GLU B C 1
ATOM 1590 O O . GLU B 1 63 ? -2.463 -14.102 -1.145 1 92.31 63 GLU B O 1
ATOM 1595 N N . TYR B 1 64 ? -3.564 -12.344 -0.273 1 91.62 64 TYR B N 1
ATOM 1596 C CA . TYR B 1 64 ? -2.857 -11.367 -1.093 1 91.62 64 TYR B CA 1
ATOM 1597 C C . TYR B 1 64 ? -1.675 -10.773 -0.336 1 91.62 64 TYR B C 1
ATOM 1599 O O . TYR B 1 64 ? -1.812 -10.359 0.817 1 91.62 64 TYR B O 1
ATOM 1607 N N . ALA B 1 65 ? -0.584 -10.828 -0.986 1 94.94 65 ALA B N 1
ATOM 1608 C CA . ALA B 1 65 ? 0.582 -10.062 -0.538 1 94.94 65 ALA B CA 1
ATOM 1609 C C . ALA B 1 65 ? 0.687 -8.734 -1.278 1 94.94 65 ALA B C 1
ATOM 1611 O O . ALA B 1 65 ? 0.098 -8.562 -2.348 1 94.94 65 ALA B O 1
ATOM 1612 N N . SER B 1 66 ? 1.38 -7.801 -0.706 1 96.06 66 SER B N 1
ATOM 1613 C CA . SER B 1 66 ? 1.546 -6.5 -1.345 1 96.06 66 SER B CA 1
ATOM 1614 C C . SER B 1 66 ? 2.77 -5.77 -0.799 1 96.06 66 SER B C 1
ATOM 1616 O O . SER B 1 66 ? 3.16 -5.977 0.351 1 96.06 66 SER B O 1
ATOM 1618 N N . ILE B 1 67 ? 3.357 -4.977 -1.596 1 97 67 ILE B N 1
ATOM 1619 C CA . ILE B 1 67 ? 4.383 -4.016 -1.212 1 97 67 ILE B CA 1
ATOM 1620 C C . ILE B 1 67 ? 4.109 -2.672 -1.887 1 97 67 ILE B C 1
ATOM 1622 O O . ILE B 1 67 ? 3.945 -2.607 -3.107 1 97 67 ILE B O 1
ATOM 1626 N N . SER B 1 68 ? 3.994 -1.669 -1.184 1 95.5 68 SER B N 1
ATOM 1627 C CA . SER B 1 68 ? 3.926 -0.294 -1.668 1 95.5 68 SER B CA 1
ATOM 1628 C C . SER B 1 68 ? 5.211 0.465 -1.363 1 95.5 68 SER B C 1
ATOM 1630 O O . SER B 1 68 ? 5.723 0.406 -0.243 1 95.5 68 SER B O 1
ATOM 1632 N N . ILE B 1 69 ? 5.664 1.152 -2.389 1 96.31 69 ILE B N 1
ATOM 1633 C CA . ILE B 1 69 ? 6.863 1.964 -2.217 1 96.31 69 ILE B CA 1
ATOM 1634 C C . ILE B 1 69 ? 6.543 3.43 -2.5 1 96.31 69 ILE B C 1
ATOM 1636 O O . ILE B 1 69 ? 5.508 3.738 -3.1 1 96.31 69 ILE B O 1
ATOM 1640 N N . ILE B 1 70 ? 7.434 4.328 -1.998 1 93.75 70 ILE B N 1
ATOM 1641 C CA . ILE B 1 70 ? 7.422 5.738 -2.361 1 93.75 70 ILE B CA 1
ATOM 1642 C C . ILE B 1 70 ? 8.797 6.156 -2.863 1 93.75 70 ILE B C 1
ATOM 1644 O O . ILE B 1 70 ? 9.82 5.73 -2.32 1 93.75 70 ILE B O 1
ATOM 1648 N N . GLY B 1 71 ? 8.836 6.773 -3.957 1 94.81 71 GLY B N 1
ATOM 1649 C CA . GLY B 1 71 ? 10.039 7.309 -4.582 1 94.81 71 GLY B CA 1
ATOM 1650 C C . GLY B 1 71 ? 9.758 8.523 -5.457 1 94.81 71 GLY B C 1
ATOM 1651 O O . GLY B 1 71 ? 8.883 9.328 -5.148 1 94.81 71 GLY B O 1
ATOM 1652 N N . LYS B 1 72 ? 10.609 8.656 -6.441 1 95.19 72 LYS B N 1
ATOM 1653 C CA . LYS B 1 72 ? 10.438 9.789 -7.348 1 95.19 72 LYS B CA 1
ATOM 1654 C C . LYS B 1 72 ? 9.172 9.648 -8.188 1 95.19 72 LYS B C 1
ATOM 1656 O O . LYS B 1 72 ? 8.961 8.617 -8.836 1 95.19 72 LYS B O 1
ATOM 1661 N N . PRO B 1 73 ? 8.266 10.695 -8.211 1 94.12 73 PRO B N 1
ATOM 1662 C CA . PRO B 1 73 ? 7.082 10.641 -9.078 1 94.12 73 PRO B CA 1
ATOM 1663 C C . PRO B 1 73 ? 7.438 10.406 -10.547 1 94.12 73 PRO B C 1
ATOM 1665 O O . PRO B 1 73 ? 8.414 10.961 -11.047 1 94.12 73 PRO B O 1
ATOM 1668 N N . GLY B 1 74 ? 6.664 9.492 -11.125 1 95.38 74 GLY B N 1
ATOM 1669 C CA . GLY B 1 74 ? 6.836 9.234 -12.547 1 95.38 74 GLY B CA 1
ATOM 1670 C C . GLY B 1 74 ? 7.969 8.266 -12.836 1 95.38 74 GLY B C 1
ATOM 1671 O O . GLY B 1 74 ? 8.156 7.848 -13.984 1 95.38 74 GLY B O 1
ATOM 1672 N N . GLU B 1 75 ? 8.758 7.926 -11.844 1 97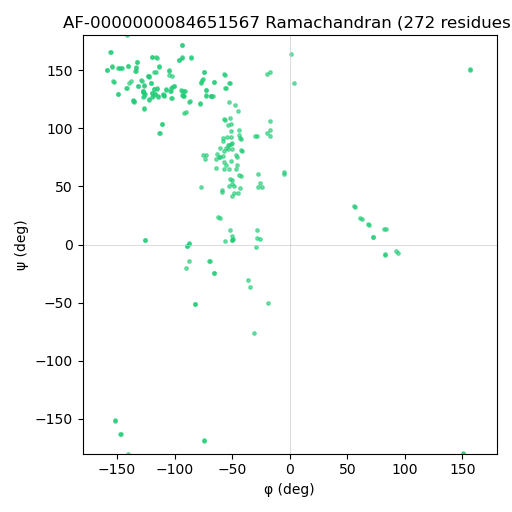 75 GLU B N 1
ATOM 1673 C CA . GLU B 1 75 ? 9.844 6.965 -12.023 1 97 75 GLU B CA 1
ATOM 1674 C C . GLU B 1 75 ? 9.305 5.539 -12.109 1 97 75 GLU B C 1
ATOM 1676 O O . GLU B 1 75 ? 8.367 5.176 -11.398 1 97 75 GLU B O 1
ATOM 1681 N N . THR B 1 76 ? 9.922 4.723 -12.969 1 97.94 76 THR B N 1
ATOM 1682 C CA . THR B 1 76 ? 9.57 3.311 -13.078 1 97.94 76 THR B CA 1
ATOM 1683 C C . THR B 1 76 ? 10.461 2.467 -12.172 1 97.94 76 THR B C 1
ATOM 1685 O O . THR B 1 76 ? 11.688 2.6 -12.195 1 97.94 76 THR B O 1
ATOM 1688 N N . TYR B 1 77 ? 9.844 1.662 -11.359 1 97.81 77 TYR B N 1
ATOM 1689 C CA . TYR B 1 77 ? 10.516 0.737 -10.453 1 97.81 77 TYR B CA 1
ATOM 1690 C C . TYR B 1 77 ? 10.242 -0.709 -10.852 1 97.81 77 TYR B C 1
ATOM 1692 O O . TYR B 1 77 ? 9.188 -1.014 -11.414 1 97.81 77 TYR B O 1
ATOM 1700 N N . SER B 1 78 ? 11.164 -1.586 -10.508 1 98.25 78 SER B N 1
ATOM 1701 C CA . SER B 1 78 ? 11.016 -3.014 -10.773 1 98.25 78 SER B CA 1
ATOM 1702 C C . SER B 1 78 ? 11.109 -3.828 -9.492 1 98.25 78 SER B C 1
ATOM 1704 O O . SER B 1 78 ? 11.922 -3.525 -8.617 1 98.25 78 SER B O 1
ATOM 1706 N N . ILE B 1 79 ? 10.328 -4.859 -9.484 1 97.62 79 ILE B N 1
ATOM 1707 C CA . ILE B 1 79 ? 10.414 -5.848 -8.422 1 97.62 79 ILE B CA 1
ATOM 1708 C C . ILE B 1 79 ? 10.875 -7.188 -8.992 1 97.62 79 ILE B C 1
ATOM 1710 O O . ILE B 1 79 ? 10.445 -7.582 -10.078 1 97.62 79 ILE B O 1
ATOM 1714 N N . THR B 1 80 ? 11.812 -7.766 -8.305 1 98.06 80 THR B N 1
ATOM 1715 C CA . THR B 1 80 ? 12.273 -9.102 -8.664 1 98.06 80 THR B CA 1
ATOM 1716 C C . THR B 1 80 ? 12.242 -10.031 -7.457 1 98.06 80 THR B C 1
ATOM 1718 O O . THR B 1 80 ? 12.586 -9.625 -6.348 1 98.06 80 THR B O 1
ATOM 1721 N N . SER B 1 81 ? 11.828 -11.281 -7.742 1 97.44 81 SER B N 1
ATOM 1722 C CA . SER B 1 81 ? 11.867 -12.32 -6.719 1 97.44 81 SER B CA 1
ATOM 1723 C C . SER B 1 81 ? 12.117 -13.695 -7.332 1 97.44 81 SER B C 1
ATOM 1725 O O . SER B 1 81 ? 11.773 -13.93 -8.492 1 97.44 81 SER B O 1
ATOM 1727 N N . LYS B 1 82 ? 12.711 -14.516 -6.527 1 96.94 82 LYS B N 1
ATOM 1728 C CA . LYS B 1 82 ? 12.836 -15.938 -6.828 1 96.94 82 LYS B CA 1
ATOM 1729 C C . LYS B 1 82 ? 12.211 -16.797 -5.73 1 96.94 82 LYS B C 1
ATOM 1731 O O . LYS B 1 82 ? 12.531 -16.625 -4.551 1 96.94 82 LYS B O 1
ATOM 1736 N N . TYR B 1 83 ? 11.32 -17.625 -6.207 1 96.88 83 TYR B N 1
ATOM 1737 C CA . TYR B 1 83 ? 10.641 -18.469 -5.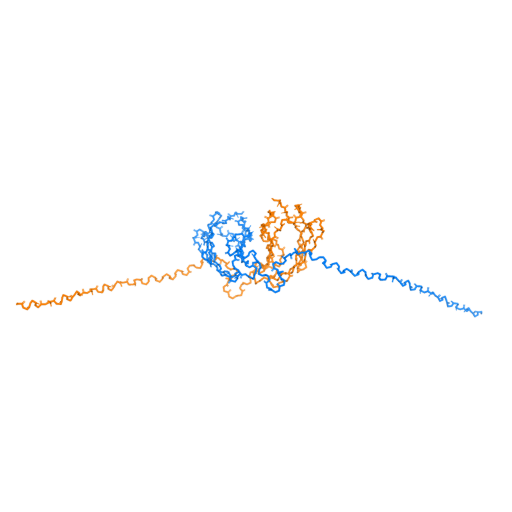223 1 96.88 83 TYR B CA 1
ATOM 1738 C C . TYR B 1 83 ? 10.422 -19.875 -5.758 1 96.88 83 TYR B C 1
ATOM 1740 O O . TYR B 1 83 ? 10.898 -20.219 -6.848 1 96.88 83 TYR B O 1
ATOM 1748 N N . LYS B 1 84 ? 9.797 -20.75 -4.926 1 96.31 84 LYS B N 1
ATOM 1749 C CA . LYS B 1 84 ? 9.586 -22.125 -5.332 1 96.31 84 LYS B CA 1
ATOM 1750 C C . LYS B 1 84 ? 8.094 -22.438 -5.492 1 96.31 84 LYS B C 1
ATOM 1752 O O . LYS B 1 84 ? 7.293 -22.125 -4.609 1 96.31 84 LYS B O 1
ATOM 1757 N N . TRP B 1 85 ? 7.762 -22.953 -6.602 1 92.94 85 TRP B N 1
ATOM 1758 C CA . TRP B 1 85 ? 6.41 -23.359 -6.98 1 92.94 85 TRP B CA 1
ATOM 1759 C C . TRP B 1 85 ? 6.391 -24.812 -7.461 1 92.94 85 TRP B C 1
ATOM 1761 O O . TRP B 1 85 ? 7.004 -25.141 -8.477 1 92.94 85 TRP B O 1
ATOM 1771 N N . GLY B 1 86 ? 5.664 -25.656 -6.723 1 92 86 GLY B N 1
ATOM 1772 C CA . GLY B 1 86 ? 5.664 -27.062 -7.086 1 92 86 GLY B CA 1
ATOM 1773 C C . GLY B 1 86 ? 7.039 -27.703 -7.027 1 92 86 GLY B C 1
ATOM 1774 O O . GLY B 1 86 ? 7.367 -28.562 -7.84 1 92 86 GLY B O 1
ATOM 1775 N N . GLY B 1 87 ? 7.859 -27.078 -6.258 1 91.25 87 GLY B N 1
ATOM 1776 C CA . GLY B 1 87 ? 9.203 -27.609 -6.074 1 91.25 87 GLY B CA 1
ATOM 1777 C C . GLY B 1 87 ? 10.211 -27 -7.035 1 91.25 87 GLY B C 1
ATOM 1778 O O . GLY B 1 87 ? 11.414 -27.234 -6.898 1 91.25 87 GLY B O 1
ATOM 1779 N N . GLU B 1 88 ? 9.719 -26.219 -7.961 1 94.44 88 GLU B N 1
ATOM 1780 C CA . GLU B 1 88 ? 10.594 -25.625 -8.969 1 94.44 88 GLU B CA 1
ATOM 1781 C C . GLU B 1 88 ? 10.844 -24.141 -8.688 1 94.44 88 GLU B C 1
ATOM 1783 O O . GLU B 1 88 ? 9.977 -23.453 -8.148 1 94.44 88 GLU B O 1
ATOM 1788 N N . ASP B 1 89 ? 12.047 -23.734 -9.102 1 94.5 89 ASP B N 1
ATOM 1789 C CA . ASP B 1 89 ? 12.359 -22.312 -8.977 1 94.5 89 ASP B CA 1
ATOM 1790 C C . ASP B 1 89 ? 11.602 -21.484 -10.008 1 94.5 89 ASP B C 1
ATOM 1792 O O . ASP B 1 89 ? 11.562 -21.844 -11.188 1 94.5 89 ASP B O 1
ATOM 1796 N N . VAL B 1 90 ? 11.039 -20.453 -9.516 1 94.69 90 VAL B N 1
ATOM 1797 C CA . VAL B 1 90 ? 10.336 -19.5 -10.375 1 94.69 90 VAL B CA 1
ATOM 1798 C C . VAL B 1 90 ? 10.867 -18.094 -10.117 1 94.69 90 VAL B C 1
ATOM 1800 O O . VAL B 1 90 ? 11.023 -17.688 -8.961 1 94.69 90 VAL B O 1
ATOM 1803 N N . THR B 1 91 ? 11.258 -17.422 -11.141 1 94.75 91 THR B N 1
ATOM 1804 C CA . THR B 1 91 ? 11.68 -16.031 -11.039 1 94.75 91 THR B CA 1
ATOM 1805 C C . THR B 1 91 ? 10.586 -15.094 -11.555 1 94.75 91 THR B C 1
ATOM 1807 O O . THR B 1 91 ? 9.984 -15.344 -12.602 1 94.75 91 THR B O 1
ATOM 1810 N N . VAL B 1 92 ? 10.336 -14.055 -10.797 1 94.69 92 VAL B N 1
ATOM 1811 C CA . VAL B 1 92 ? 9.359 -13.055 -11.219 1 94.69 92 VAL B CA 1
ATOM 1812 C C . VAL B 1 92 ? 10.039 -11.688 -11.328 1 94.69 92 VAL B C 1
ATOM 1814 O O . VAL B 1 92 ? 10.922 -11.367 -10.539 1 94.69 92 VAL B O 1
ATOM 1817 N N . PHE B 1 93 ? 9.648 -10.984 -12.398 1 95.12 93 PHE B N 1
ATOM 1818 C CA . PHE B 1 93 ? 10.07 -9.617 -12.656 1 95.12 93 PHE B CA 1
ATOM 1819 C C . PHE B 1 93 ? 8.883 -8.766 -13.109 1 95.12 93 PHE B C 1
ATOM 1821 O O . PHE B 1 93 ? 8.18 -9.117 -14.055 1 95.12 93 PHE B O 1
ATOM 1828 N N . GLU B 1 94 ? 8.594 -7.637 -12.422 1 95.56 94 GLU B N 1
ATOM 1829 C CA . GLU B 1 94 ? 7.504 -6.738 -12.797 1 95.56 94 GLU B CA 1
ATOM 1830 C C . GLU B 1 94 ? 7.914 -5.277 -12.648 1 95.56 94 GLU B C 1
ATOM 1832 O O . GLU B 1 94 ? 8.586 -4.91 -11.672 1 95.56 94 GLU B O 1
ATOM 1837 N N . LYS B 1 95 ? 7.512 -4.512 -13.594 1 96 95 LYS B N 1
ATOM 1838 C CA . LYS B 1 95 ? 7.727 -3.068 -13.523 1 96 95 LYS B CA 1
ATOM 1839 C C . LYS B 1 95 ? 6.445 -2.34 -13.133 1 96 95 LYS B C 1
ATOM 1841 O O . LYS B 1 95 ? 5.348 -2.764 -13.5 1 96 95 LYS B O 1
ATOM 1846 N N . ARG B 1 96 ? 6.641 -1.275 -12.367 1 96.06 96 ARG B N 1
ATOM 1847 C CA . ARG B 1 96 ? 5.574 -0.331 -12.055 1 96.06 96 ARG B CA 1
ATOM 1848 C C . ARG B 1 96 ? 6.098 1.102 -12.039 1 96.06 96 ARG B C 1
ATOM 1850 O O . ARG B 1 96 ? 7.18 1.367 -11.516 1 96.06 96 ARG B O 1
ATOM 1857 N N . THR B 1 97 ? 5.312 1.987 -12.688 1 95.56 97 THR B N 1
ATOM 1858 C CA . THR B 1 97 ? 5.656 3.404 -12.641 1 95.56 97 THR B CA 1
ATOM 1859 C C . THR B 1 97 ? 4.965 4.094 -11.477 1 95.56 97 THR B C 1
ATOM 1861 O O . THR B 1 97 ? 3.762 3.916 -11.266 1 95.56 97 THR B O 1
ATOM 1864 N N . ALA B 1 98 ? 5.758 4.863 -10.727 1 94.62 98 ALA B N 1
ATOM 1865 C CA . ALA B 1 98 ? 5.188 5.602 -9.602 1 94.62 98 ALA B CA 1
ATOM 1866 C C . ALA B 1 98 ? 4.215 6.672 -10.094 1 94.62 98 ALA B C 1
ATOM 1868 O O . ALA B 1 98 ? 4.469 7.34 -11.094 1 94.62 98 ALA B O 1
ATOM 1869 N N . ASN B 1 99 ? 3.096 6.801 -9.336 1 90.69 99 ASN B N 1
ATOM 1870 C CA . ASN B 1 99 ? 2.102 7.809 -9.68 1 90.69 99 ASN B CA 1
ATOM 1871 C C . ASN B 1 99 ? 2.566 9.211 -9.305 1 90.69 99 ASN B C 1
ATOM 1873 O O . ASN B 1 99 ? 3.742 9.422 -8.992 1 90.69 99 ASN B O 1
ATOM 1877 N N . ARG B 1 100 ? 1.715 10.125 -9.359 1 87.44 100 ARG B N 1
ATOM 1878 C CA . ARG B 1 100 ? 2.057 11.523 -9.125 1 87.44 100 ARG B CA 1
ATOM 1879 C C . ARG B 1 100 ? 2.502 11.742 -7.688 1 87.44 100 ARG B C 1
ATOM 1881 O O . ARG B 1 100 ? 3.197 12.719 -7.391 1 87.44 100 ARG B O 1
ATOM 1888 N N . ASP B 1 101 ? 2.037 10.844 -6.766 1 87.44 101 ASP B N 1
ATOM 1889 C CA . ASP B 1 101 ? 2.438 10.938 -5.367 1 87.44 101 ASP B CA 1
ATOM 1890 C C . ASP B 1 101 ? 3.734 10.172 -5.113 1 87.44 101 ASP B C 1
ATOM 1892 O O . ASP B 1 101 ? 4.215 10.117 -3.979 1 87.44 101 ASP B O 1
ATOM 1896 N N . GLY B 1 102 ? 4.281 9.594 -6.164 1 92.56 102 GLY B N 1
ATOM 1897 C CA . GLY B 1 102 ? 5.512 8.828 -6.047 1 92.56 102 GLY B CA 1
ATOM 1898 C C . GLY B 1 102 ? 5.293 7.41 -5.562 1 92.56 102 GLY B C 1
ATOM 1899 O O . GLY B 1 102 ? 6.238 6.734 -5.152 1 92.56 102 GLY B O 1
ATOM 1900 N N . VAL B 1 103 ? 4.07 6.984 -5.578 1 93.31 103 VAL B N 1
ATOM 1901 C CA . VAL B 1 103 ? 3.729 5.691 -4.996 1 93.31 103 VAL B CA 1
ATOM 1902 C C . VAL B 1 103 ? 3.59 4.645 -6.098 1 93.31 103 VAL B C 1
ATOM 1904 O O . VAL B 1 103 ? 3.004 4.914 -7.148 1 93.31 103 VAL B O 1
ATOM 1907 N N . ALA B 1 104 ? 4.121 3.461 -5.926 1 94.62 104 ALA B N 1
ATOM 1908 C CA . ALA B 1 104 ? 3.9 2.264 -6.73 1 94.62 104 ALA B CA 1
ATOM 1909 C C .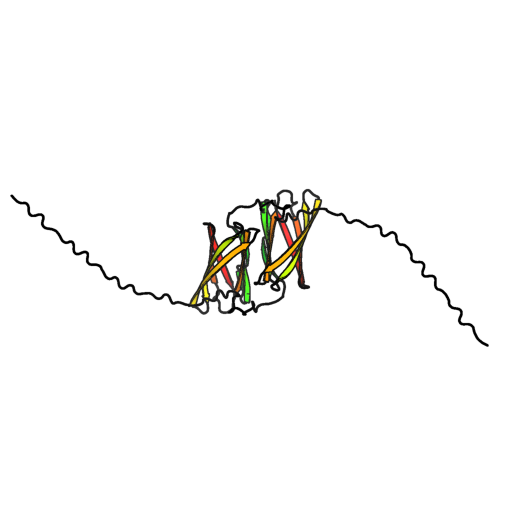 ALA B 1 104 ? 3.607 1.054 -5.848 1 94.62 104 ALA B C 1
ATOM 1911 O O . ALA B 1 104 ? 4.23 0.879 -4.797 1 94.62 104 ALA B O 1
ATOM 1912 N N . THR B 1 105 ? 2.648 0.293 -6.223 1 95.06 105 THR B N 1
ATOM 1913 C CA . THR B 1 105 ? 2.254 -0.873 -5.441 1 95.06 105 THR B CA 1
ATOM 1914 C C . THR B 1 105 ? 2.213 -2.123 -6.316 1 95.06 105 THR B C 1
ATOM 1916 O O . THR B 1 105 ? 1.678 -2.092 -7.426 1 95.06 105 THR B O 1
ATOM 1919 N N . TRP B 1 106 ? 2.832 -3.195 -5.84 1 95.69 106 TRP B N 1
ATOM 1920 C CA . TRP B 1 106 ? 2.66 -4.539 -6.387 1 95.69 106 TRP B CA 1
ATOM 1921 C C . TRP B 1 106 ? 1.758 -5.379 -5.488 1 95.69 106 TRP B C 1
ATOM 1923 O O . TRP B 1 106 ? 1.89 -5.348 -4.262 1 95.69 106 TRP B O 1
ATOM 1933 N N . VAL B 1 107 ? 0.833 -6.02 -6.07 1 94.38 107 VAL B N 1
ATOM 1934 C CA . VAL B 1 107 ? -0.045 -6.953 -5.371 1 94.38 107 VAL B CA 1
ATOM 1935 C C . VAL B 1 107 ? -0.03 -8.305 -6.082 1 94.38 107 VAL B C 1
ATOM 1937 O O . VAL B 1 107 ? -0.05 -8.367 -7.312 1 94.38 107 VAL B O 1
ATOM 1940 N N . TRP B 1 108 ? 0.049 -9.391 -5.25 1 93.06 108 TRP B N 1
ATOM 1941 C CA . TRP B 1 108 ? -0.028 -10.727 -5.828 1 93.06 108 TRP B CA 1
ATOM 1942 C C . TRP B 1 108 ? -0.741 -11.688 -4.887 1 93.06 108 TRP B C 1
ATOM 1944 O O . TRP B 1 108 ? -0.724 -11.5 -3.666 1 93.06 108 TRP B O 1
ATOM 1954 N N . LYS B 1 109 ? -1.353 -12.664 -5.484 1 91.12 109 LYS B N 1
ATOM 1955 C CA . LYS B 1 109 ? -1.994 -13.727 -4.723 1 91.12 109 LYS B CA 1
ATOM 1956 C C . LYS B 1 109 ? -1.049 -14.914 -4.531 1 91.12 109 LYS B C 1
ATOM 1958 O O . LYS B 1 109 ? -0.479 -15.422 -5.496 1 91.12 109 LYS B O 1
ATOM 1963 N N . VAL B 1 110 ? -0.98 -15.344 -3.338 1 93.38 110 VAL B N 1
ATOM 1964 C CA . VAL B 1 110 ? -0.15 -16.516 -3.055 1 93.38 110 VAL B CA 1
ATOM 1965 C C . VAL B 1 110 ? -0.981 -17.781 -3.191 1 93.38 110 VAL B C 1
ATOM 1967 O O . VAL B 1 110 ? -1.855 -18.047 -2.365 1 93.38 110 VAL B O 1
ATOM 1970 N N . ARG B 1 111 ? -0.576 -18.516 -4.195 1 92.56 111 ARG B N 1
ATOM 1971 C CA . ARG B 1 111 ? -1.326 -19.75 -4.469 1 92.56 111 ARG B CA 1
ATOM 1972 C C . ARG B 1 111 ? -0.808 -20.906 -3.627 1 92.56 111 ARG B C 1
ATOM 1974 O O . ARG B 1 111 ? 0.339 -20.891 -3.176 1 92.56 111 ARG B O 1
ATOM 1981 N N . SER B 1 112 ? -1.711 -21.922 -3.545 1 93.69 112 SER B N 1
ATOM 1982 C CA . SER B 1 112 ? -1.448 -23.031 -2.631 1 93.69 112 SER B CA 1
ATOM 1983 C C . SER B 1 112 ? -0.293 -23.891 -3.127 1 93.69 112 SER B C 1
ATOM 1985 O O . SER B 1 112 ? 0.257 -24.688 -2.371 1 93.69 112 SER B O 1
ATOM 1987 N N . ASN B 1 113 ? 0.11 -23.75 -4.348 1 93.94 113 ASN B N 1
ATOM 1988 C CA . ASN B 1 113 ? 1.217 -24.547 -4.863 1 93.94 113 ASN B CA 1
ATOM 1989 C C . ASN B 1 113 ? 2.561 -23.859 -4.633 1 93.94 113 ASN B C 1
ATOM 1991 O O . ASN B 1 113 ? 3.611 -24.422 -4.957 1 93.94 113 ASN B O 1
ATOM 1995 N N . THR B 1 114 ? 2.504 -22.719 -4.07 1 95.06 114 THR B N 1
ATOM 1996 C CA . THR B 1 114 ? 3.752 -22.078 -3.666 1 95.06 114 THR B CA 1
ATOM 1997 C C . THR B 1 114 ? 4.348 -22.781 -2.447 1 95.06 114 THR B C 1
ATOM 1999 O O . THR B 1 114 ? 3.656 -22.984 -1.448 1 95.06 114 THR B O 1
ATOM 2002 N N . THR B 1 115 ? 5.582 -23.156 -2.482 1 96.75 115 THR B N 1
ATOM 2003 C CA . THR B 1 115 ? 6.23 -23.828 -1.356 1 96.75 115 THR B CA 1
ATOM 2004 C C . THR B 1 115 ? 6.379 -22.859 -0.176 1 96.75 115 THR B C 1
ATOM 2006 O O . THR B 1 115 ? 6.859 -21.75 -0.335 1 96.75 115 THR B O 1
ATOM 2009 N N . PRO B 1 116 ? 5.902 -23.297 1.005 1 97.88 116 PRO B N 1
ATOM 2010 C CA . PRO B 1 116 ? 6.109 -22.438 2.17 1 97.88 116 PRO B CA 1
ATOM 2011 C C . PRO B 1 116 ? 7.582 -22.109 2.41 1 97.88 116 PRO B C 1
ATOM 2013 O O . PRO B 1 116 ? 8.453 -22.953 2.189 1 97.88 116 PRO B O 1
ATOM 2016 N N . GLY B 1 117 ? 7.871 -20.922 2.891 1 98.06 117 GLY B N 1
ATOM 2017 C CA . GLY B 1 117 ? 9.227 -20.438 3.115 1 98.06 117 GLY B CA 1
ATOM 2018 C C . GLY B 1 117 ? 9.367 -18.938 2.98 1 98.06 117 GLY B C 1
ATOM 2019 O O . GLY B 1 117 ? 8.367 -18.234 2.842 1 98.06 117 GLY B O 1
ATOM 2020 N N . THR B 1 118 ? 10.562 -18.5 3.174 1 98.56 118 THR B N 1
ATOM 2021 C CA . THR B 1 118 ? 10.883 -17.078 3.014 1 98.56 118 THR B CA 1
ATOM 2022 C C . THR B 1 118 ? 11.734 -16.859 1.766 1 98.56 118 THR B C 1
ATOM 2024 O O . THR B 1 118 ? 12.734 -17.547 1.561 1 98.56 118 THR B O 1
ATOM 2027 N N . TYR B 1 119 ? 11.281 -15.906 0.91 1 98.25 119 TYR B N 1
ATOM 2028 C CA . TYR B 1 119 ? 11.906 -15.68 -0.39 1 98.25 119 TYR B CA 1
ATOM 2029 C C . TYR B 1 119 ? 12.359 -14.234 -0.535 1 98.25 119 TYR B C 1
ATOM 2031 O O . TYR B 1 119 ? 11.688 -13.312 -0.07 1 98.25 119 TYR B O 1
ATOM 2039 N N . PRO B 1 120 ? 13.445 -14.016 -1.193 1 98.5 120 PRO B N 1
ATOM 2040 C CA . PRO B 1 120 ? 13.969 -12.656 -1.335 1 98.5 120 PRO B CA 1
ATOM 2041 C C . PRO B 1 120 ? 13.172 -11.812 -2.326 1 98.5 120 PRO B C 1
ATOM 2043 O O . PRO B 1 120 ? 12.617 -12.344 -3.289 1 98.5 120 PRO B O 1
ATOM 2046 N N . ILE B 1 121 ? 13.094 -10.57 -2.113 1 98.44 121 ILE B N 1
ATOM 2047 C CA . ILE B 1 121 ? 12.57 -9.555 -3.02 1 98.44 121 ILE B CA 1
ATOM 2048 C C . ILE B 1 121 ? 13.594 -8.43 -3.189 1 98.44 121 ILE B C 1
ATOM 2050 O O . ILE B 1 121 ? 14.172 -7.957 -2.209 1 98.44 121 ILE B O 1
ATOM 2054 N N . VAL B 1 122 ? 13.82 -8.078 -4.398 1 98.81 122 VAL B N 1
ATOM 2055 C CA . VAL B 1 122 ? 14.648 -6.922 -4.703 1 98.81 122 VAL B CA 1
ATOM 2056 C C . VAL B 1 122 ? 13.836 -5.895 -5.492 1 98.81 122 VAL B C 1
ATOM 2058 O O . VAL B 1 122 ? 13.18 -6.238 -6.48 1 98.81 122 VAL B O 1
ATOM 2061 N N . ILE B 1 123 ? 13.844 -4.66 -5.09 1 98.56 123 ILE B N 1
ATOM 2062 C CA . ILE B 1 123 ? 13.195 -3.547 -5.77 1 98.56 123 ILE B CA 1
ATOM 2063 C C . ILE B 1 123 ? 14.242 -2.535 -6.219 1 98.56 123 ILE B C 1
ATOM 2065 O O . ILE B 1 123 ? 15.117 -2.145 -5.438 1 98.56 123 ILE B O 1
ATOM 2069 N N . THR B 1 124 ? 14.148 -2.182 -7.5 1 98.75 124 THR B N 1
ATOM 2070 C CA . THR B 1 124 ? 15.125 -1.248 -8.039 1 98.75 124 THR B CA 1
ATOM 2071 C C . THR B 1 124 ? 14.438 -0.148 -8.844 1 98.75 124 THR B C 1
ATOM 2073 O O . THR B 1 124 ? 13.359 -0.362 -9.406 1 98.75 124 THR B O 1
ATOM 2076 N N . GLY B 1 125 ? 15.148 0.997 -8.977 1 98.25 125 GLY B N 1
ATOM 2077 C CA . GLY B 1 125 ? 14.734 2.139 -9.781 1 98.25 125 GLY B CA 1
ATOM 2078 C C . GLY B 1 125 ? 15.375 3.441 -9.336 1 98.25 125 GLY B C 1
ATOM 2079 O O . GLY B 1 125 ? 15.648 3.633 -8.148 1 98.25 125 GLY B O 1
ATOM 2080 N N . GLY B 1 126 ? 15.57 4.387 -10.328 1 96.56 126 GLY B N 1
ATOM 2081 C CA . GLY B 1 126 ? 16.203 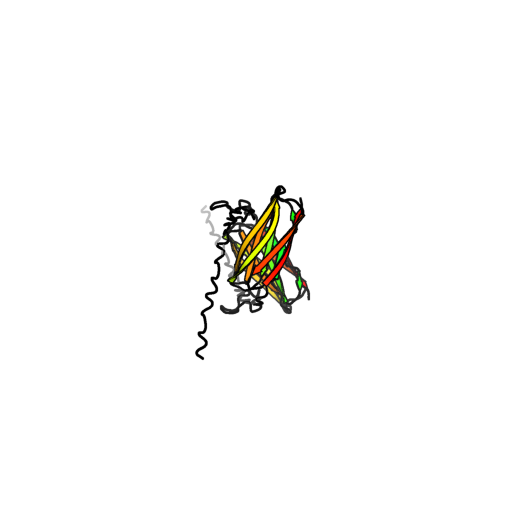5.652 -9.969 1 96.56 126 GLY B CA 1
ATOM 2082 C C . GLY B 1 126 ? 17.562 5.48 -9.32 1 96.56 126 GLY B C 1
ATOM 2083 O O . GLY B 1 126 ? 17.875 6.168 -8.344 1 96.56 126 GLY B O 1
ATOM 2084 N N . GLU B 1 127 ? 18.172 4.547 -9.695 1 96.12 127 GLU B N 1
ATOM 2085 C CA . GLU B 1 127 ? 19.516 4.238 -9.195 1 96.12 127 GLU B CA 1
ATOM 2086 C C . GLU B 1 127 ? 19.469 3.807 -7.73 1 96.12 127 GLU B C 1
ATOM 2088 O O . GLU B 1 127 ? 20.484 3.893 -7.023 1 96.12 127 GLU B O 1
ATOM 2093 N N . GLN B 1 128 ? 18.453 3.482 -7.289 1 97.88 128 GLN B N 1
ATOM 2094 C CA . GLN B 1 128 ? 18.297 3.023 -5.914 1 97.88 128 GLN B CA 1
ATOM 2095 C C . GLN B 1 128 ? 17.844 1.563 -5.871 1 97.88 128 GLN B C 1
ATOM 2097 O O . GLN B 1 128 ? 17.359 1.029 -6.867 1 97.88 128 GLN B O 1
ATOM 2102 N N . ARG B 1 129 ? 18.047 0.896 -4.68 1 98.38 129 ARG B N 1
ATOM 2103 C CA . ARG B 1 129 ? 17.797 -0.533 -4.52 1 98.38 129 ARG B CA 1
ATOM 2104 C C . ARG B 1 129 ? 17.375 -0.857 -3.092 1 98.38 129 ARG B C 1
ATOM 2106 O O . ARG B 1 129 ? 17.969 -0.374 -2.131 1 98.38 129 ARG B O 1
ATOM 2113 N N . ILE B 1 130 ? 16.312 -1.565 -2.969 1 98.38 130 ILE B N 1
ATOM 2114 C CA . ILE B 1 130 ? 15.867 -2.102 -1.688 1 98.38 130 ILE B CA 1
ATOM 2115 C C . ILE B 1 130 ? 15.859 -3.627 -1.74 1 98.38 130 ILE B C 1
ATOM 2117 O O . ILE B 1 130 ? 15.43 -4.219 -2.73 1 98.38 130 ILE B O 1
ATOM 2121 N N . GLU B 1 131 ? 16.406 -4.184 -0.708 1 98.62 131 GLU B N 1
ATOM 2122 C CA . GLU B 1 131 ? 16.281 -5.629 -0.531 1 98.62 131 GLU B CA 1
ATOM 2123 C C . GLU B 1 131 ? 15.375 -5.969 0.643 1 98.62 131 GLU B C 1
ATOM 2125 O O . GLU B 1 131 ? 15.508 -5.398 1.727 1 98.62 131 GLU B O 1
ATOM 2130 N N . THR B 1 132 ? 14.445 -6.816 0.381 1 98.25 132 THR B N 1
ATOM 2131 C CA . THR B 1 132 ? 13.523 -7.305 1.402 1 98.25 132 THR B CA 1
ATOM 2132 C C . THR B 1 132 ? 13.109 -8.75 1.118 1 98.25 132 THR B C 1
ATOM 2134 O O . THR B 1 132 ? 13.836 -9.484 0.447 1 98.25 132 THR B O 1
ATOM 2137 N N . SER B 1 133 ? 12.031 -9.25 1.732 1 98.62 133 SER B N 1
ATOM 2138 C CA . SER B 1 133 ? 11.586 -10.625 1.539 1 98.62 133 SER B CA 1
ATOM 2139 C C . SER B 1 133 ? 10.094 -10.773 1.824 1 98.62 133 SER B C 1
ATOM 2141 O O . SER B 1 133 ? 9.461 -9.836 2.322 1 98.62 133 SER B O 1
ATOM 2143 N N . TYR B 1 134 ? 9.562 -11.906 1.39 1 97.62 134 TYR B N 1
ATOM 2144 C CA . TYR B 1 134 ? 8.219 -12.273 1.806 1 97.62 134 TYR B CA 1
ATOM 2145 C C . TYR B 1 134 ? 8.164 -13.727 2.25 1 97.62 134 TYR B C 1
ATOM 2147 O O . TYR B 1 134 ? 8.992 -14.539 1.837 1 97.62 134 TYR B O 1
ATOM 2155 N N . THR B 1 135 ? 7.254 -13.992 3.109 1 98.5 135 THR B N 1
ATOM 2156 C CA . THR B 1 135 ? 7.137 -15.312 3.723 1 98.5 135 THR B CA 1
ATOM 2157 C C . THR B 1 135 ? 5.781 -15.938 3.402 1 98.5 135 THR B C 1
ATOM 2159 O O . THR B 1 135 ? 4.738 -15.305 3.596 1 98.5 135 THR B O 1
ATOM 2162 N N . VAL B 1 136 ? 5.855 -17.094 2.91 1 97.88 136 VAL B N 1
ATOM 2163 C CA . VAL B 1 136 ? 4.656 -17.875 2.619 1 97.88 136 VAL B CA 1
ATOM 2164 C C . VAL B 1 136 ? 4.441 -18.922 3.709 1 97.88 136 VAL B C 1
ATOM 2166 O O . VAL B 1 136 ? 5.363 -19.672 4.047 1 97.88 136 VAL B O 1
ATOM 2169 N N . GLN B 1 137 ? 3.26 -18.891 4.27 1 97.88 137 GLN B N 1
ATOM 2170 C CA . GLN B 1 137 ? 2.832 -19.875 5.258 1 97.88 137 GLN B CA 1
ATOM 2171 C C . GLN B 1 137 ? 1.649 -20.688 4.742 1 97.88 137 GLN B C 1
ATOM 2173 O O . GLN B 1 137 ? 0.822 -20.188 3.982 1 97.88 137 GLN B O 1
ATOM 2178 N N . PRO B 1 138 ? 1.603 -21.922 5.188 1 94 138 PRO B N 1
ATOM 2179 C CA . PRO B 1 138 ? 0.433 -22.688 4.77 1 94 138 PRO B CA 1
ATOM 2180 C C . PRO B 1 138 ? -0.867 -22.188 5.387 1 94 138 PRO B C 1
ATOM 2182 O O . PRO B 1 138 ? -0.848 -21.578 6.461 1 94 138 PRO B O 1
#

Nearest PDB structures (foldseek):
  5gni-assembly1_A  TM=6.535E-01  e=2.570E-03  Homo sapiens
  6xi3-assembly1_AAA  TM=6.771E-01  e=1.029E-02  Marinobacter nauticus ATCC 49840
  5gni-assembly1_B  TM=4.375E-01  e=3.238E-03  Homo sapiens
  6az2-assembly1_B  TM=4.462E-01  e=6.116E-03  Saccharomyces cerevisiae S288C
  1tdq-assembly1_A  TM=5.385E-01  e=1.387E-01  Rattus norvegicus

Secondary structure (DSSP, 8-state):
----------------------------------S--STT---S------EEEEEE-EEETTPEEEEEEE-STT-EEEEEEEEEETTEEEEEEEEEE--TTSEEEEEEE--TTBPSEEEEEEEEETTEEEEEEEEEE-/----------------------------------S--STT---S------EEEEEE-EEETTPEEEEEEE-STT-EEEEEEEEEETTEEEEEEEEEE--TTSEEEEEEE--TTBPSEEEEEEEEETTEEEEEEEEEE-

pLDDT: mean 73.13, std 31.54, range [21.67, 98.81]

Foldseek 3Di:
DPPPPPPPPPPPPPPPPPPPPPVCPVPVCPCCVPCDDPPPSQVVCQALDKDWPDWDFEDEAQDKTKTKIAHHAQWKKKKWKWFDFQRDIDIDIDIDTQHSRRMDMDMDHHHPRTDFDKIKMWMDTPNDIDIDIGTYDD/DPPDPPDPPPPPPPPPPPPPPPVCPVPVCPCCVPCPDPPDSQCVCQALDKDWPDWDFEDEAQDKTKTKIAHHAQWKKKKWKWFAFQRDIDIDIDIDTQHSRRMDMDMDHHHPRTDFDKIKMWMDTPNDIDIDIGTYDD

Organism: NCBI:txid1294263

Radius of gyration: 30.29 Å; Cα contacts (8 Å, |Δi|>4): 562; chains: 2; bounding box: 158×58×63 Å

Sequence (276 aa):
MKIKFATIVLAILLLTGCSSNINYNDNNNVEFTRLYQNNNTTYDGSTDELKILSANTTVRYEEYASISIIGKPGETYSITSKYKWGGEDVTVFEKRTANRDGVATWVWKVRSNTTPGTYPIVITGGEQRIETSYTVQPMKIKFATIVLAILLLTGCSSNINYNDNNNVEFTRLYQNNNTTYDGSTDELKILSANTTVRYEEYASISIIGKPGETYSITSKYKWGGEDVTVFEKRTANRDGVATWVWKVRSNTTPGTYPIVITGGEQRIETSYTVQP

Solvent-accessible surface area (backbone atoms only — not comparable to full-atom values): 15898 Å² total; per-residue (Å²): 133,86,77,76,76,77,80,77,77,76,77,76,77,75,75,77,70,79,73,70,72,71,71,76,66,74,71,68,70,33,64,58,52,47,60,61,42,74,100,76,38,58,50,76,80,56,50,61,55,76,45,82,49,27,55,24,42,75,33,39,52,76,33,65,32,31,42,29,34,36,27,40,55,65,41,58,32,35,41,35,35,52,44,41,46,79,84,36,84,28,53,26,77,50,76,44,59,15,38,88,85,5,41,32,72,53,68,39,72,35,51,78,56,44,52,65,44,76,29,56,34,39,35,38,41,90,90,41,77,47,80,52,62,36,32,40,39,119,135,87,77,78,77,77,81,77,78,78,79,76,78,76,75,78,70,82,72,72,72,73,71,76,70,70,71,73,70,30,67,52,55,44,62,60,52,76,96,79,47,59,54,75,76,56,51,59,55,76,44,81,50,28,56,25,42,74,34,37,55,76,31,65,30,31,43,30,34,34,27,40,55,66,39,58,31,35,40,36,35,51,44,42,44,80,85,35,83,26,59,31,77,48,76,43,58,15,38,89,86,6,40,35,72,53,70,41,73,36,51,78,56,44,52,65,46,76,30,55,32,38,36,39,41,91,91,40,76,46,81,52,61,36,32,40,39,119